Protein AF-A0A6A4VRE2-F1 (afdb_monomer_lite)

Organism: Amphibalanus amphitrite (NCBI:txid1232801)

Sequence (193 aa):
MKVKRLLLLLLLICITCCRPAGGAARDRRSLQRRSWTSDGFDVEEVRLRQARQQLWNRTLQVVTIHRPPFIILKMATDGKTILDAQGFCFEMLNALKEKYGFRTELRLPYDGNWGKRLENGTWNGMVGMVNRSEVNLGVAGFTISQVREEGIDFTIPFYEEPSAILMPPPKPGSKLFAVVRPFSWGVSTTPWQ

Structure (mmCIF, N/CA/C/O backbone):
data_AF-A0A6A4VRE2-F1
#
_entry.id   AF-A0A6A4VRE2-F1
#
loop_
_atom_site.group_PDB
_atom_site.id
_atom_site.type_symbol
_atom_site.label_atom_id
_atom_site.label_alt_id
_atom_site.label_comp_id
_atom_site.label_asym_id
_atom_site.label_entity_id
_atom_site.label_seq_id
_atom_site.pdbx_PDB_ins_code
_atom_site.Cartn_x
_atom_site.Cartn_y
_atom_site.Cartn_z
_atom_site.occupancy
_atom_site.B_iso_or_equiv
_atom_site.auth_seq_id
_atom_site.auth_comp_id
_atom_site.auth_asym_id
_atom_site.auth_atom_id
_atom_site.pdbx_PDB_model_num
ATOM 1 N N . MET A 1 1 ? -18.306 -2.776 -25.941 1.00 27.55 1 MET A N 1
ATOM 2 C CA . MET A 1 1 ? -17.600 -1.477 -25.982 1.00 27.55 1 MET A CA 1
ATOM 3 C C . MET A 1 1 ? -17.857 -0.753 -24.673 1.00 27.55 1 MET A C 1
ATOM 5 O O . MET A 1 1 ?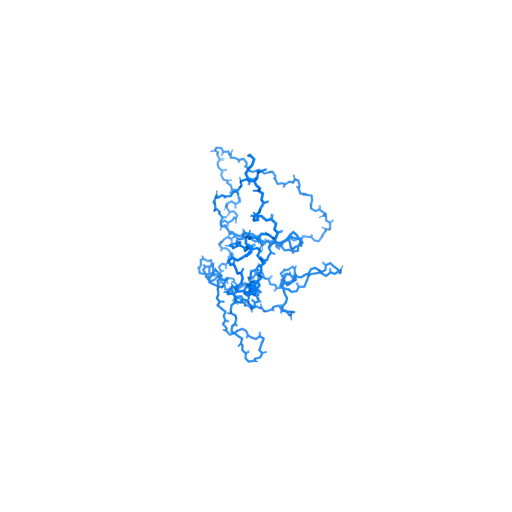 -18.990 -0.399 -24.382 1.00 27.55 1 MET A O 1
ATOM 9 N N . LYS A 1 2 ? -16.834 -0.705 -23.815 1.00 28.94 2 LYS A N 1
ATOM 10 C CA . LYS A 1 2 ? -16.892 -0.173 -22.451 1.00 28.94 2 LYS A CA 1
ATOM 11 C C . LYS A 1 2 ? -16.365 1.257 -22.483 1.00 28.94 2 LYS A C 1
ATOM 13 O O . LYS A 1 2 ? -15.176 1.443 -22.695 1.00 28.94 2 LYS A O 1
ATOM 18 N N . VAL A 1 3 ? -17.227 2.230 -22.220 1.00 25.72 3 VAL A N 1
ATOM 19 C CA . VAL A 1 3 ? -16.800 3.552 -21.761 1.00 25.72 3 VAL A CA 1
ATOM 20 C C . VAL A 1 3 ? -17.567 3.796 -20.470 1.00 25.72 3 VAL A C 1
ATOM 22 O O . VAL A 1 3 ? -18.749 4.121 -20.469 1.00 25.72 3 VAL A O 1
ATOM 25 N N . LYS A 1 4 ? -16.919 3.485 -19.351 1.00 35.97 4 LYS A N 1
ATOM 26 C CA . LYS A 1 4 ? -17.357 3.866 -18.010 1.00 35.97 4 LYS A CA 1
ATOM 27 C C . LYS A 1 4 ? -16.201 4.633 -17.390 1.00 35.97 4 LYS A C 1
ATOM 29 O O . LYS A 1 4 ? -15.073 4.162 -17.503 1.00 35.97 4 LYS A O 1
ATOM 34 N N . ARG A 1 5 ? -16.563 5.659 -16.616 1.00 33.00 5 ARG A N 1
ATOM 35 C CA . ARG A 1 5 ? -15.809 6.319 -15.534 1.00 33.00 5 ARG A CA 1
ATOM 36 C C . ARG A 1 5 ? -15.303 7.716 -15.873 1.00 33.00 5 ARG A C 1
ATOM 38 O O . ARG A 1 5 ? -14.296 7.886 -16.533 1.00 33.00 5 ARG A O 1
ATOM 45 N N . LEU A 1 6 ? -16.007 8.677 -15.296 1.00 27.92 6 LEU A N 1
ATOM 46 C CA . LEU A 1 6 ? -15.537 9.842 -14.545 1.00 27.92 6 LEU A CA 1
ATOM 47 C C . LEU A 1 6 ? -16.820 10.270 -13.790 1.00 27.92 6 LEU A C 1
ATOM 49 O O . LEU A 1 6 ? -17.881 10.284 -14.397 1.00 27.92 6 LEU A O 1
ATOM 53 N N . LEU A 1 7 ? -16.896 10.501 -12.485 1.00 26.81 7 LEU A N 1
ATOM 54 C CA . LEU A 1 7 ? -15.928 11.016 -11.538 1.00 26.81 7 LEU A CA 1
ATOM 55 C C . LEU A 1 7 ? -16.446 10.700 -10.111 1.00 26.81 7 LEU A C 1
ATOM 57 O O . LEU A 1 7 ? -17.651 10.707 -9.885 1.00 26.81 7 LEU A O 1
ATOM 61 N N . LEU A 1 8 ? -15.508 10.469 -9.187 1.00 29.25 8 LEU A N 1
ATOM 62 C CA . LEU A 1 8 ? -15.565 10.748 -7.741 1.00 29.25 8 LEU A CA 1
ATOM 63 C C . LEU A 1 8 ? -16.779 10.281 -6.902 1.00 29.25 8 LEU A C 1
ATOM 65 O O . LEU A 1 8 ? -17.838 10.892 -6.932 1.00 29.25 8 LEU A O 1
ATOM 69 N N . LEU A 1 9 ? -16.531 9.348 -5.969 1.00 28.48 9 LEU A N 1
ATOM 70 C CA . LEU A 1 9 ? -16.881 9.529 -4.546 1.00 28.48 9 LEU A CA 1
ATOM 71 C C . LEU A 1 9 ? -16.161 8.497 -3.653 1.00 28.48 9 LEU A C 1
ATOM 73 O O . LEU A 1 9 ? -16.575 7.358 -3.482 1.00 28.48 9 LEU A O 1
ATOM 77 N N . LEU A 1 10 ? -15.010 8.947 -3.151 1.00 28.03 10 LEU A N 1
ATOM 78 C CA . LEU A 1 10 ? -14.461 8.792 -1.797 1.00 28.03 10 LEU A CA 1
ATOM 79 C C . LEU A 1 10 ? -14.923 7.610 -0.914 1.00 28.03 10 LEU A C 1
ATOM 81 O O . LEU A 1 10 ? -15.960 7.683 -0.265 1.00 28.03 10 LEU A O 1
ATOM 85 N N . LEU A 1 11 ? -13.969 6.689 -0.726 1.00 32.78 11 LEU A N 1
ATOM 86 C CA . LEU A 1 11 ? -13.502 6.098 0.544 1.00 32.78 11 LEU A CA 1
ATOM 87 C C . LEU A 1 11 ? -14.488 5.360 1.472 1.00 32.78 11 LEU A C 1
ATOM 89 O O . LEU A 1 11 ? -15.390 5.958 2.052 1.00 32.78 11 LEU A O 1
ATOM 93 N N . LEU A 1 12 ? -14.044 4.128 1.778 1.00 31.81 12 LEU A N 1
ATOM 94 C CA . LEU A 1 12 ? -14.401 3.188 2.853 1.00 31.81 12 LEU A CA 1
ATOM 95 C C . LEU A 1 12 ? -15.555 2.232 2.537 1.00 31.81 12 LEU A C 1
ATOM 97 O O . LEU A 1 12 ? -16.704 2.639 2.540 1.00 31.81 12 LEU A O 1
ATOM 101 N N . ILE A 1 13 ? -15.213 0.950 2.358 1.00 33.38 13 ILE A N 1
ATOM 102 C CA . ILE A 1 13 ? -15.689 -0.183 3.172 1.00 33.38 13 ILE A CA 1
ATOM 103 C C . ILE A 1 13 ? -14.667 -1.321 3.004 1.00 33.38 13 ILE A C 1
ATOM 105 O O . ILE A 1 13 ? -14.525 -1.884 1.927 1.00 33.38 13 ILE A O 1
ATOM 109 N N . CYS A 1 14 ? -13.974 -1.664 4.086 1.00 26.48 14 CYS A N 1
ATOM 110 C CA . CYS A 1 14 ? -13.878 -3.056 4.523 1.00 26.48 14 CYS A CA 1
ATOM 111 C C . CYS A 1 14 ? -13.735 -3.048 6.050 1.00 26.48 14 CYS A C 1
ATOM 113 O O . CYS A 1 14 ? -12.676 -3.268 6.624 1.00 26.48 14 CYS A O 1
ATOM 115 N N . ILE A 1 15 ? -14.835 -2.694 6.716 1.00 36.94 15 ILE A N 1
ATOM 116 C CA . ILE A 1 15 ? -15.124 -3.201 8.055 1.00 36.94 15 ILE A CA 1
ATOM 117 C C . ILE A 1 15 ? -16.325 -4.125 7.863 1.00 36.94 15 ILE A C 1
ATOM 119 O O . ILE A 1 15 ? -17.464 -3.762 8.129 1.00 36.94 15 ILE A O 1
ATOM 123 N N . THR A 1 16 ? -16.075 -5.318 7.333 1.00 35.62 16 THR A N 1
ATOM 124 C CA . THR A 1 16 ? -16.973 -6.470 7.480 1.00 35.62 16 THR A CA 1
ATOM 125 C C . THR A 1 16 ? -16.336 -7.443 8.457 1.00 35.62 16 THR A C 1
ATOM 127 O O . THR A 1 16 ? -16.015 -8.579 8.125 1.00 35.62 16 THR A O 1
ATOM 130 N N . CYS A 1 17 ? -16.170 -6.991 9.699 1.00 30.92 17 CYS A N 1
ATOM 131 C CA . CYS A 1 17 ? -16.060 -7.894 10.834 1.00 30.92 17 CYS A CA 1
ATOM 132 C C . CYS A 1 17 ? -17.484 -8.194 11.318 1.00 30.92 17 CYS A C 1
ATOM 134 O O . CYS A 1 17 ? -17.996 -7.536 12.215 1.00 30.92 17 CYS A O 1
ATOM 136 N N . CYS A 1 18 ? -18.157 -9.111 10.622 1.00 30.84 18 CYS A N 1
ATOM 137 C CA . CYS A 1 18 ? -19.249 -9.943 11.138 1.00 30.84 18 CYS A CA 1
ATOM 138 C C . CYS A 1 18 ? -19.571 -10.998 10.076 1.00 30.84 18 CYS A C 1
ATOM 140 O O . CYS A 1 18 ? -20.544 -10.902 9.330 1.00 30.84 18 CYS A O 1
ATOM 142 N N . ARG A 1 19 ? -18.698 -12.001 9.976 1.00 31.27 19 ARG A N 1
ATOM 143 C CA . ARG A 1 19 ? -18.987 -13.246 9.268 1.00 31.27 19 ARG A CA 1
ATOM 144 C C . ARG A 1 19 ? -19.427 -14.259 10.335 1.00 31.27 19 ARG A C 1
ATOM 146 O O . ARG A 1 19 ? -18.565 -14.707 11.088 1.00 31.27 19 ARG A O 1
ATOM 153 N N . PRO A 1 20 ? -20.723 -14.599 10.468 1.00 28.16 20 PRO A N 1
ATOM 154 C CA . PRO A 1 20 ? -21.107 -15.775 11.232 1.00 28.16 20 PRO A CA 1
ATOM 155 C C . PRO A 1 20 ? -20.626 -17.018 10.476 1.00 28.16 20 PRO A C 1
ATOM 157 O O . PRO A 1 20 ? -20.707 -17.092 9.248 1.00 28.16 20 PRO A O 1
ATOM 160 N N . ALA A 1 21 ? -20.054 -17.962 11.218 1.00 32.50 21 ALA A N 1
ATOM 161 C CA . ALA A 1 21 ? -19.544 -19.218 10.697 1.00 32.50 21 ALA A CA 1
ATOM 162 C C . ALA A 1 21 ? -20.686 -20.029 10.062 1.00 32.50 21 ALA A C 1
ATOM 164 O O . ALA A 1 21 ? -21.600 -20.477 10.746 1.00 32.50 21 ALA A O 1
ATOM 165 N N . GLY A 1 22 ? -20.637 -20.197 8.743 1.00 32.84 22 GLY A N 1
ATOM 166 C CA . GLY A 1 22 ? -21.596 -20.988 7.979 1.00 32.84 22 GLY A CA 1
ATOM 167 C C . GLY A 1 22 ? -21.276 -20.895 6.493 1.00 32.84 22 GLY A C 1
ATOM 168 O O . GLY A 1 22 ? -21.364 -19.824 5.896 1.00 32.84 22 GLY A O 1
ATOM 169 N N . GLY A 1 23 ? -20.826 -22.003 5.906 1.00 38.81 23 GLY A N 1
ATOM 170 C CA . GLY A 1 23 ? -20.496 -22.090 4.488 1.00 38.81 23 GLY A CA 1
ATOM 171 C C . GLY A 1 23 ? -21.744 -21.928 3.626 1.00 38.81 23 GLY A C 1
ATOM 172 O O . GLY A 1 23 ? -22.570 -22.828 3.555 1.00 38.81 23 GLY A O 1
ATOM 173 N N . ALA A 1 24 ? -21.861 -20.793 2.944 1.00 31.36 24 ALA A N 1
ATOM 174 C CA . ALA A 1 24 ? -22.790 -20.613 1.839 1.00 31.36 24 ALA A CA 1
ATOM 175 C C . ALA A 1 24 ? -22.081 -19.830 0.730 1.00 31.36 24 ALA A C 1
ATOM 177 O O . ALA A 1 24 ? -21.555 -18.734 0.948 1.00 31.36 24 ALA A O 1
ATOM 178 N N . ALA A 1 25 ? -22.025 -20.433 -0.457 1.00 35.38 25 ALA A N 1
ATOM 179 C CA . ALA A 1 25 ? -21.524 -19.813 -1.672 1.00 35.38 25 ALA A CA 1
ATOM 180 C C . ALA A 1 25 ? -22.332 -18.538 -1.968 1.00 35.38 25 ALA A C 1
ATOM 182 O O . ALA A 1 25 ? -23.559 -18.568 -2.051 1.00 35.38 25 ALA A O 1
ATOM 183 N N . ARG A 1 26 ? -21.640 -17.401 -2.089 1.00 36.69 26 ARG A N 1
ATOM 184 C CA . ARG A 1 26 ? -22.257 -16.091 -2.316 1.00 36.69 26 ARG A CA 1
ATOM 185 C C . ARG A 1 26 ? -22.706 -15.983 -3.775 1.00 36.69 26 ARG A C 1
ATOM 187 O O . ARG A 1 26 ? -21.901 -15.662 -4.648 1.00 36.69 26 ARG A O 1
ATOM 194 N N . ASP A 1 27 ? -23.986 -16.254 -4.018 1.00 28.86 27 ASP A N 1
ATOM 195 C CA . ASP A 1 27 ? -24.658 -15.966 -5.285 1.00 28.86 27 ASP A CA 1
ATOM 196 C C . ASP A 1 27 ? -24.597 -14.456 -5.576 1.00 28.86 27 ASP A C 1
ATOM 198 O O . ASP A 1 27 ? -24.944 -13.607 -4.750 1.00 28.86 27 ASP A O 1
ATOM 202 N N . ARG A 1 28 ? -24.094 -14.113 -6.761 1.00 43.16 28 ARG A N 1
ATOM 203 C CA . ARG A 1 28 ? -23.791 -12.745 -7.198 1.00 43.16 28 ARG A CA 1
ATOM 204 C C . ARG A 1 28 ? -24.963 -12.168 -8.007 1.00 43.16 28 ARG A C 1
ATOM 206 O O . ARG A 1 28 ? -24.749 -11.564 -9.056 1.00 43.16 28 ARG A O 1
ATOM 213 N N . ARG A 1 29 ? -26.202 -12.373 -7.536 1.00 32.00 29 ARG A N 1
ATOM 214 C CA . ARG A 1 29 ? -27.440 -11.915 -8.206 1.00 32.00 29 ARG A CA 1
ATOM 215 C C . ARG A 1 29 ? -28.320 -10.940 -7.419 1.00 32.00 29 ARG A C 1
ATOM 217 O O . ARG A 1 29 ? -29.306 -10.469 -7.969 1.00 32.00 29 ARG A O 1
ATOM 224 N N . SER A 1 30 ? -27.944 -10.520 -6.213 1.00 33.16 30 SER A N 1
ATOM 225 C CA . SER A 1 30 ? -28.689 -9.490 -5.468 1.00 33.16 30 SER A CA 1
ATOM 226 C C . SER A 1 30 ? -27.844 -8.242 -5.192 1.00 33.16 30 SER A C 1
ATOM 228 O O . SER A 1 30 ? -27.541 -7.903 -4.052 1.00 33.16 30 SER A O 1
ATOM 230 N N . LEU A 1 31 ? -27.457 -7.539 -6.255 1.00 39.12 31 LEU A N 1
ATOM 231 C CA . LEU A 1 31 ? -27.124 -6.113 -6.188 1.00 39.12 31 LEU A CA 1
ATOM 232 C C . LEU A 1 31 ? -27.999 -5.382 -7.208 1.00 39.12 31 LEU A C 1
ATOM 234 O O . LEU A 1 31 ? -27.532 -4.907 -8.240 1.00 39.12 31 LEU A O 1
ATOM 238 N N . GLN A 1 32 ? -29.300 -5.335 -6.927 1.00 31.02 32 GLN A N 1
ATOM 239 C CA . GLN A 1 32 ? -30.234 -4.420 -7.578 1.00 31.02 32 GLN A CA 1
ATOM 240 C C . GLN A 1 32 ? -30.611 -3.375 -6.518 1.00 31.02 32 GLN A C 1
ATOM 242 O O . GLN A 1 32 ? -31.166 -3.718 -5.484 1.00 31.02 32 GLN A O 1
ATOM 247 N N . ARG A 1 33 ? -30.017 -2.179 -6.613 1.00 43.78 33 ARG A N 1
ATOM 248 C CA . ARG A 1 33 ? -30.567 -0.945 -7.217 1.00 43.78 33 ARG A CA 1
ATOM 249 C C . ARG A 1 33 ? -31.190 -0.070 -6.131 1.00 43.78 33 ARG A C 1
ATOM 251 O O . ARG A 1 33 ? -32.133 -0.487 -5.478 1.00 43.78 33 ARG A O 1
ATOM 258 N N . ARG A 1 34 ? -30.705 1.163 -5.992 1.00 35.47 34 ARG A N 1
ATOM 259 C CA . ARG A 1 34 ? -31.460 2.219 -5.314 1.00 35.47 34 ARG A CA 1
ATOM 260 C C . ARG A 1 34 ? -32.098 3.101 -6.363 1.00 35.47 34 ARG A C 1
ATOM 262 O O . ARG A 1 34 ? -31.408 3.650 -7.220 1.00 35.47 34 ARG A O 1
ATOM 269 N N . SER A 1 35 ? -33.423 3.113 -6.355 1.00 38.50 35 SER A N 1
ATOM 270 C CA . SER A 1 35 ? -34.227 4.081 -7.083 1.00 38.50 35 SER A CA 1
ATOM 271 C C . SER A 1 35 ? -34.220 5.402 -6.329 1.00 38.50 35 SER A C 1
ATOM 273 O O . SE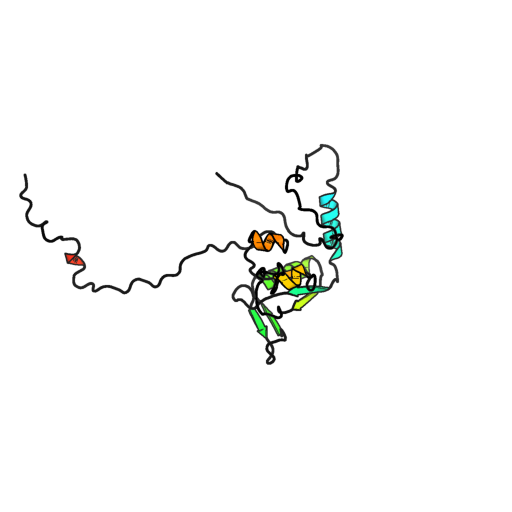R A 1 35 ? -34.205 5.414 -5.101 1.00 38.50 35 SER A O 1
ATOM 275 N N . TRP A 1 36 ? -34.289 6.497 -7.074 1.00 39.69 36 TRP A N 1
ATOM 276 C CA . TRP A 1 36 ? -34.655 7.792 -6.521 1.00 39.69 36 TRP A CA 1
ATOM 277 C C . TRP A 1 36 ? -36.167 7.829 -6.280 1.00 39.69 36 TRP A C 1
ATOM 279 O O . TRP A 1 36 ? -36.937 7.465 -7.168 1.00 39.69 36 TRP A O 1
ATOM 289 N N . THR A 1 37 ? -36.574 8.282 -5.098 1.00 47.53 37 THR A N 1
ATOM 290 C CA . THR A 1 37 ? -37.953 8.675 -4.772 1.00 47.53 37 THR A CA 1
ATOM 291 C C . THR A 1 37 ? -37.961 10.134 -4.329 1.00 47.53 37 THR A C 1
ATOM 293 O O . THR A 1 37 ? -36.959 10.634 -3.820 1.00 47.53 37 THR A O 1
ATOM 296 N N . SER A 1 38 ? -39.078 10.822 -4.569 1.00 54.91 38 SER A N 1
ATOM 297 C CA . SER A 1 38 ? -39.260 12.264 -4.350 1.00 54.91 38 SER A CA 1
ATOM 298 C C . SER A 1 38 ? -39.214 12.698 -2.883 1.00 54.91 38 SER A C 1
ATOM 300 O O . SER A 1 38 ? -38.972 13.869 -2.619 1.00 54.91 38 SER A O 1
ATOM 302 N N . ASP A 1 39 ? -39.368 11.770 -1.939 1.00 51.16 39 ASP A N 1
ATOM 303 C CA . ASP A 1 39 ? -39.426 12.054 -0.509 1.00 51.16 39 ASP A CA 1
ATOM 304 C C . ASP A 1 39 ? -38.423 11.178 0.260 1.00 51.16 39 ASP A C 1
ATOM 306 O O . ASP A 1 39 ? -38.651 9.992 0.469 1.00 51.16 39 ASP A O 1
ATOM 310 N N . GLY A 1 40 ? -37.316 11.774 0.710 1.00 49.44 40 GLY A N 1
ATOM 311 C CA . GLY A 1 40 ? -36.661 11.389 1.968 1.00 49.44 40 GLY A CA 1
ATOM 312 C C . GLY A 1 40 ? -35.719 10.165 2.033 1.00 49.44 40 GLY A C 1
ATOM 313 O O . GLY A 1 40 ? -36.099 9.022 1.814 1.00 49.44 40 GLY A O 1
ATOM 314 N N . PHE A 1 41 ? -34.506 10.471 2.522 1.00 52.19 41 PHE A N 1
ATOM 315 C CA . PHE A 1 41 ? -33.529 9.690 3.313 1.00 52.19 41 PHE A CA 1
ATOM 316 C C . PHE A 1 41 ? -32.922 8.379 2.762 1.00 52.19 41 PHE A C 1
ATOM 318 O O . PHE A 1 41 ? -33.407 7.272 2.990 1.00 52.19 41 PHE A O 1
ATOM 325 N N . ASP A 1 42 ? -31.722 8.505 2.180 1.00 55.38 42 ASP A N 1
ATOM 326 C CA . ASP A 1 42 ? -30.842 7.384 1.834 1.00 55.38 42 ASP A CA 1
ATOM 327 C C . ASP A 1 42 ? -30.086 6.875 3.084 1.00 55.38 42 ASP A C 1
ATOM 329 O O . ASP A 1 42 ? -29.124 7.477 3.570 1.00 55.38 42 ASP A O 1
ATOM 333 N N . VAL A 1 43 ? -30.545 5.749 3.638 1.00 54.75 43 VAL A N 1
ATOM 334 C CA . VAL A 1 43 ? -30.064 5.145 4.902 1.00 54.75 43 VAL A CA 1
ATOM 335 C C . VAL A 1 43 ? -28.560 4.826 4.883 1.00 54.75 43 VAL A C 1
ATOM 337 O O . VAL A 1 43 ? -27.900 4.809 5.923 1.00 54.75 43 VAL A O 1
ATOM 340 N N . GLU A 1 44 ? -27.978 4.603 3.709 1.00 54.81 44 GLU A N 1
ATOM 341 C CA . GLU A 1 44 ? -26.543 4.308 3.590 1.00 54.81 44 GLU A CA 1
ATOM 342 C C . GLU A 1 44 ? -25.685 5.543 3.688 1.00 54.81 44 GLU A C 1
ATOM 344 O O . GLU A 1 44 ? -24.596 5.470 4.239 1.00 54.81 44 GLU A O 1
ATOM 349 N N . GLU A 1 45 ? -26.166 6.681 3.194 1.00 52.59 45 GLU A N 1
ATOM 350 C CA . GLU A 1 45 ? -25.434 7.931 3.334 1.00 52.59 45 GLU A CA 1
ATOM 351 C C . GLU A 1 45 ? -25.325 8.301 4.822 1.00 52.59 45 GLU A C 1
ATOM 353 O O . GLU A 1 45 ? -24.275 8.741 5.290 1.00 52.59 45 GLU A O 1
ATOM 358 N N . VAL A 1 46 ? -26.374 8.008 5.599 1.00 50.06 46 VAL A N 1
ATOM 359 C CA . VAL A 1 46 ? -26.399 8.157 7.062 1.00 50.06 46 VAL A CA 1
ATOM 360 C C . VAL A 1 46 ? -25.441 7.181 7.748 1.00 50.06 46 VAL A C 1
ATOM 362 O O . VAL A 1 46 ? -24.640 7.603 8.583 1.00 50.06 46 VAL A O 1
ATOM 365 N N . ARG A 1 47 ? -25.461 5.892 7.377 1.00 52.09 47 ARG A N 1
ATOM 366 C CA . ARG A 1 47 ? -24.534 4.879 7.920 1.00 52.09 47 ARG A CA 1
ATOM 367 C C . ARG A 1 47 ? -23.077 5.194 7.597 1.00 52.09 47 ARG A C 1
ATOM 369 O O . ARG A 1 47 ? -22.219 5.057 8.466 1.00 52.09 47 ARG A O 1
ATOM 376 N N . LEU A 1 48 ? -22.799 5.667 6.384 1.00 54.06 48 LEU A N 1
ATOM 377 C CA . LEU A 1 48 ? -21.467 6.089 5.956 1.00 54.06 48 LEU A CA 1
ATOM 378 C C . LEU A 1 48 ? -21.001 7.320 6.738 1.00 54.06 48 LEU A C 1
ATOM 380 O O . LEU A 1 48 ? -19.842 7.360 7.145 1.00 54.06 48 LEU A O 1
ATOM 384 N N . ARG A 1 49 ? -21.886 8.290 7.022 1.00 50.62 49 ARG A N 1
ATOM 385 C CA . ARG A 1 49 ? -21.579 9.440 7.897 1.00 50.62 49 ARG A CA 1
ATOM 386 C C . ARG A 1 49 ? -21.285 9.010 9.336 1.00 50.62 49 ARG A C 1
ATOM 388 O O . ARG A 1 49 ? -20.300 9.474 9.904 1.00 50.62 49 ARG A O 1
ATOM 395 N N . GLN A 1 50 ? -22.079 8.099 9.900 1.00 56.00 50 GLN A N 1
ATOM 396 C CA . GLN A 1 50 ? -21.876 7.579 11.258 1.00 56.00 50 GLN A CA 1
ATOM 397 C C . GLN A 1 50 ? -20.588 6.757 11.380 1.00 56.00 50 GLN A C 1
ATOM 399 O O . GLN A 1 50 ? -19.817 6.976 12.308 1.00 56.00 50 GLN A O 1
ATOM 404 N N . ALA A 1 51 ? -20.295 5.874 10.421 1.00 57.00 51 ALA A N 1
ATOM 405 C CA . ALA A 1 51 ? -19.044 5.113 10.394 1.00 57.00 51 ALA A CA 1
ATOM 406 C C . ALA A 1 51 ? -17.814 6.032 10.277 1.00 57.00 51 ALA A C 1
ATOM 408 O O . ALA A 1 51 ? -16.784 5.781 10.903 1.00 57.00 51 ALA A O 1
ATOM 409 N N . ARG A 1 52 ? -17.936 7.148 9.541 1.00 55.34 52 ARG A N 1
ATOM 410 C CA . ARG A 1 52 ? -16.889 8.175 9.416 1.00 55.34 52 ARG A CA 1
ATOM 411 C C . ARG A 1 52 ? -16.519 8.830 10.746 1.00 55.34 52 ARG A C 1
ATOM 413 O O . ARG A 1 52 ? -15.363 9.189 10.938 1.00 55.34 52 ARG A O 1
ATOM 420 N N . GLN A 1 53 ? -17.485 8.971 11.651 1.00 60.53 53 GLN A N 1
ATOM 421 C CA . GLN A 1 53 ? -17.291 9.574 12.972 1.00 60.53 53 GLN A CA 1
ATOM 422 C C . GLN A 1 53 ? -16.691 8.598 14.004 1.00 60.53 53 GLN A C 1
ATOM 424 O O . GLN A 1 53 ? -16.273 9.026 15.074 1.00 60.53 53 GLN A O 1
ATOM 429 N N . GLN A 1 54 ? -16.602 7.297 13.700 1.00 69.50 54 GLN A N 1
ATOM 430 C CA . GLN A 1 54 ? -16.205 6.260 14.669 1.00 69.50 54 GLN A CA 1
ATOM 431 C C . GLN A 1 54 ? -14.704 5.936 14.715 1.00 69.50 54 GLN A C 1
ATOM 433 O O . GLN A 1 54 ? -14.270 5.173 15.584 1.00 69.50 54 GLN A O 1
ATOM 438 N N . LEU A 1 55 ? -13.903 6.481 13.795 1.00 79.62 55 LEU A N 1
ATOM 439 C CA . LEU A 1 55 ? -12.456 6.225 13.736 1.00 79.62 55 LEU A CA 1
ATOM 440 C C . LEU A 1 55 ? -11.638 7.127 14.669 1.00 79.62 55 LEU A C 1
ATOM 442 O O . LEU A 1 55 ? -10.454 6.863 14.888 1.00 79.62 55 LEU A O 1
ATOM 446 N N . TRP A 1 56 ? -12.264 8.155 15.245 1.00 84.19 56 TRP A N 1
ATOM 447 C CA . TRP A 1 56 ? -11.588 9.116 16.106 1.00 84.19 56 TRP A CA 1
ATOM 448 C C . TRP A 1 56 ? -10.898 8.426 17.291 1.00 84.19 56 TRP A C 1
ATOM 450 O O . TRP A 1 56 ? -11.510 7.646 18.020 1.00 84.19 56 TRP A O 1
ATOM 460 N N . ASN A 1 57 ? -9.609 8.720 17.474 1.00 88.00 57 ASN A N 1
ATOM 461 C CA . ASN A 1 57 ? -8.746 8.192 18.532 1.00 88.00 57 ASN A CA 1
ATOM 462 C C . ASN A 1 57 ? -8.621 6.652 18.589 1.00 88.00 57 ASN A C 1
ATOM 464 O O . ASN A 1 57 ? -8.182 6.107 19.602 1.00 88.00 57 ASN A O 1
ATOM 468 N N . ARG A 1 58 ? -8.964 5.928 17.514 1.00 87.88 58 ARG A N 1
ATOM 469 C CA . ARG A 1 58 ? -8.672 4.490 17.402 1.00 87.88 58 ARG A CA 1
ATOM 470 C C . ARG A 1 58 ? -7.275 4.254 16.842 1.00 87.88 58 ARG A C 1
ATOM 472 O O . ARG A 1 58 ? -6.828 4.990 15.967 1.00 87.88 58 ARG A O 1
ATOM 479 N N . THR A 1 59 ? -6.602 3.208 17.310 1.00 92.50 5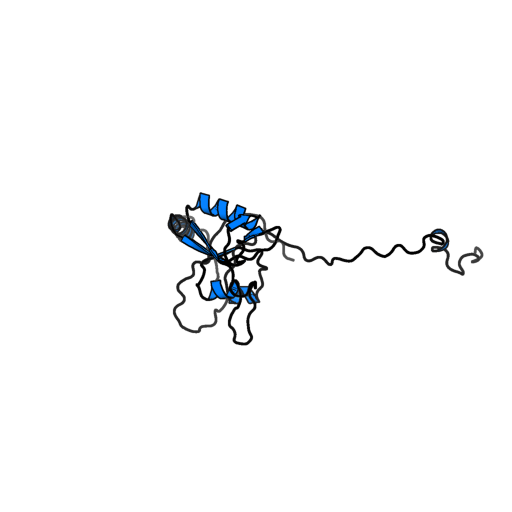9 THR A N 1
ATOM 480 C CA . THR A 1 59 ? -5.344 2.720 16.732 1.00 92.50 59 THR A CA 1
ATOM 481 C C . THR A 1 59 ? -5.647 1.660 15.676 1.00 92.50 59 THR A C 1
ATOM 483 O O . THR A 1 59 ? -6.245 0.627 15.965 1.00 92.50 59 THR A O 1
ATOM 486 N N . LEU A 1 60 ? -5.267 1.927 14.429 1.00 92.06 60 LEU A N 1
ATOM 487 C CA . LEU A 1 60 ? -5.370 0.978 13.327 1.00 92.06 60 LEU A CA 1
ATOM 488 C C . LEU A 1 60 ? -4.023 0.293 13.116 1.00 92.06 60 LEU A C 1
ATOM 490 O O . LEU A 1 60 ? -3.000 0.958 12.938 1.00 92.06 60 LEU A O 1
ATOM 494 N N . GLN A 1 61 ? -4.039 -1.037 13.104 1.00 93.81 61 GLN A N 1
ATOM 495 C CA . GLN A 1 61 ? -2.881 -1.848 12.741 1.00 93.81 61 GLN A CA 1
ATOM 496 C C . GLN A 1 61 ? -2.762 -1.879 11.217 1.00 93.81 61 GLN A C 1
ATOM 498 O O . GLN A 1 61 ? -3.667 -2.355 10.523 1.00 93.81 61 GLN A O 1
ATOM 503 N N . VAL A 1 62 ? -1.651 -1.363 10.700 1.00 93.75 62 VAL A N 1
ATOM 504 C CA . VAL A 1 62 ? -1.391 -1.226 9.269 1.00 93.75 62 VAL A CA 1
ATOM 505 C C . VAL A 1 62 ? -0.206 -2.098 8.880 1.00 93.75 62 VAL A C 1
ATOM 507 O O . VAL A 1 62 ? 0.874 -1.971 9.449 1.00 93.75 62 VAL A O 1
ATOM 510 N N . VAL A 1 63 ? -0.385 -2.961 7.880 1.00 93.56 63 VAL A N 1
ATOM 511 C CA . VAL A 1 63 ? 0.712 -3.747 7.301 1.00 93.56 63 VAL A CA 1
ATOM 512 C C . VAL A 1 63 ? 1.245 -3.090 6.033 1.00 93.56 63 VAL A C 1
ATOM 514 O O . VAL A 1 63 ? 0.473 -2.572 5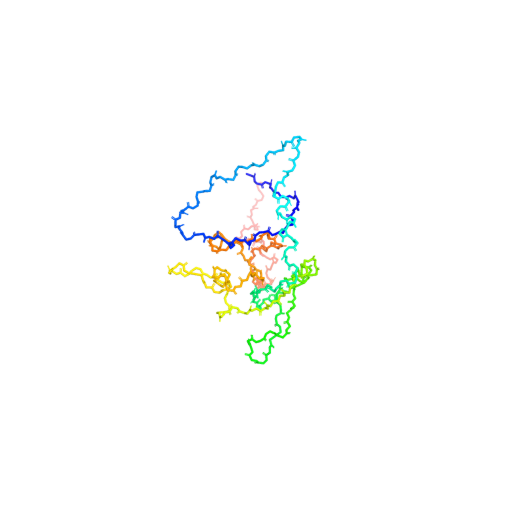.220 1.00 93.56 63 VAL A O 1
ATOM 517 N N . THR A 1 64 ? 2.565 -3.113 5.857 1.00 93.31 64 THR A N 1
ATOM 518 C CA . THR A 1 64 ? 3.234 -2.513 4.699 1.00 93.31 64 THR A CA 1
ATOM 519 C C . THR A 1 64 ? 4.508 -3.269 4.302 1.00 93.31 64 THR A C 1
ATOM 521 O O . THR A 1 64 ? 5.043 -4.056 5.082 1.00 93.31 64 THR A O 1
ATOM 524 N N . ILE A 1 65 ? 5.013 -3.020 3.089 1.00 91.69 65 ILE A N 1
ATOM 525 C CA . ILE A 1 65 ? 6.281 -3.559 2.571 1.00 91.69 65 ILE A CA 1
ATOM 526 C C . ILE A 1 65 ? 7.113 -2.422 1.977 1.00 91.69 65 ILE A C 1
ATOM 528 O O . ILE A 1 65 ? 6.582 -1.543 1.302 1.00 91.69 65 ILE A O 1
ATOM 532 N N . HIS A 1 66 ? 8.432 -2.480 2.174 1.00 91.62 66 HIS A N 1
ATOM 533 C CA . HIS A 1 66 ? 9.384 -1.565 1.548 1.00 91.62 66 HIS A CA 1
ATOM 534 C C . HIS A 1 66 ? 9.380 -1.727 0.017 1.00 91.62 66 HIS A C 1
ATOM 536 O O . HIS A 1 66 ? 9.808 -2.757 -0.511 1.00 91.62 66 HIS A O 1
ATOM 542 N N . ARG A 1 67 ? 8.912 -0.706 -0.709 1.00 89.19 67 ARG A N 1
ATOM 543 C CA . ARG A 1 67 ? 8.942 -0.668 -2.175 1.00 89.19 67 ARG A CA 1
ATOM 544 C C . ARG A 1 67 ? 8.977 0.776 -2.699 1.00 89.19 67 ARG A C 1
ATOM 546 O O . ARG A 1 67 ? 7.920 1.387 -2.890 1.00 89.19 67 ARG A O 1
ATOM 553 N N . PRO A 1 68 ? 10.170 1.320 -2.985 1.00 90.81 68 PRO A N 1
ATOM 554 C CA . PRO A 1 68 ? 10.297 2.620 -3.630 1.00 90.81 68 PRO A CA 1
ATOM 555 C C . PRO A 1 68 ? 9.656 2.601 -5.032 1.00 90.81 68 PRO A C 1
ATOM 557 O O . PRO A 1 68 ? 9.744 1.576 -5.715 1.00 90.81 68 PRO A O 1
ATOM 560 N N . PRO A 1 69 ? 9.012 3.696 -5.480 1.00 89.12 69 PRO A N 1
ATOM 561 C CA . PRO A 1 69 ? 8.869 4.996 -4.806 1.00 89.12 69 PRO A CA 1
ATOM 562 C C . PRO A 1 69 ? 7.632 5.109 -3.890 1.00 89.12 69 PRO A C 1
ATOM 564 O O . PRO A 1 69 ? 7.446 6.123 -3.222 1.00 89.12 69 PRO A O 1
ATOM 567 N N . PHE A 1 70 ? 6.761 4.096 -3.860 1.00 90.31 70 PHE A N 1
ATOM 568 C CA . PHE A 1 70 ? 5.476 4.175 -3.159 1.00 90.31 70 PHE A CA 1
ATOM 569 C C . PHE A 1 70 ? 5.615 4.138 -1.638 1.00 90.31 70 PHE A C 1
ATOM 571 O O . PHE A 1 70 ? 4.889 4.852 -0.946 1.00 90.31 70 PHE A O 1
ATOM 578 N N . ILE A 1 71 ? 6.526 3.302 -1.135 1.00 92.94 71 ILE A N 1
ATOM 579 C CA . ILE A 1 71 ? 6.813 3.121 0.287 1.00 92.94 71 ILE A CA 1
ATOM 580 C C . ILE A 1 71 ? 8.320 2.991 0.482 1.00 92.94 71 ILE A C 1
ATOM 582 O O . ILE A 1 71 ? 8.958 2.074 -0.034 1.00 92.94 71 ILE A O 1
ATOM 586 N N . ILE A 1 72 ? 8.876 3.882 1.286 1.00 93.75 72 ILE A N 1
ATOM 587 C CA . ILE A 1 72 ? 10.282 3.960 1.646 1.00 93.75 72 ILE A CA 1
ATOM 588 C C . ILE A 1 72 ? 10.349 3.847 3.167 1.00 93.75 72 ILE A C 1
ATOM 590 O O . ILE A 1 72 ? 10.084 4.799 3.895 1.00 93.75 72 ILE A O 1
ATOM 594 N N . LEU A 1 73 ? 10.667 2.648 3.643 1.00 92.94 73 LEU A N 1
ATOM 595 C CA . LEU A 1 73 ? 10.850 2.369 5.069 1.00 92.94 73 LEU A CA 1
ATOM 596 C C . LEU A 1 73 ? 12.316 2.566 5.451 1.00 92.94 73 LEU A C 1
ATOM 598 O O . LEU A 1 73 ? 13.189 1.976 4.810 1.00 92.94 73 LEU A O 1
ATOM 602 N N . LYS A 1 74 ? 12.571 3.347 6.502 1.00 91.94 74 LYS A N 1
ATOM 603 C CA . LYS A 1 74 ? 13.866 3.420 7.184 1.00 91.94 74 LYS A CA 1
ATOM 604 C C . LYS A 1 74 ? 13.834 2.430 8.341 1.00 91.94 74 LYS A C 1
ATOM 606 O O . LYS A 1 74 ? 13.042 2.584 9.269 1.00 91.94 74 LYS A O 1
ATOM 611 N N . MET A 1 75 ? 14.665 1.399 8.260 1.00 90.44 75 MET A N 1
ATOM 612 C CA . MET A 1 75 ? 14.739 0.352 9.279 1.00 90.44 75 MET A CA 1
ATOM 613 C C . MET A 1 75 ? 15.836 0.651 10.297 1.00 90.44 75 MET A C 1
ATOM 615 O O . MET A 1 75 ? 16.840 1.280 9.965 1.00 90.44 75 MET A O 1
ATOM 619 N N . ALA A 1 76 ? 15.649 0.167 11.522 1.00 89.81 76 ALA A N 1
ATOM 620 C CA . ALA A 1 76 ? 16.707 0.100 12.523 1.00 89.81 76 ALA A CA 1
ATOM 621 C C . ALA A 1 76 ? 17.755 -0.962 12.147 1.00 89.81 76 ALA A C 1
ATOM 623 O O . ALA A 1 76 ? 17.505 -1.813 11.291 1.00 89.81 76 ALA A O 1
ATOM 624 N N . THR A 1 77 ? 18.900 -0.955 12.834 1.00 88.25 77 THR A N 1
ATOM 625 C CA . THR A 1 77 ? 20.007 -1.912 12.637 1.00 88.25 77 THR A CA 1
ATOM 626 C C . THR A 1 77 ? 19.557 -3.377 12.720 1.00 88.25 77 THR A C 1
ATOM 628 O O . THR A 1 77 ? 20.111 -4.232 12.037 1.00 88.25 77 THR A O 1
ATOM 631 N N . ASP A 1 78 ? 18.496 -3.656 13.481 1.00 83.00 78 ASP A N 1
ATOM 632 C CA . ASP A 1 78 ? 17.926 -4.997 13.660 1.00 83.00 78 ASP A CA 1
ATOM 633 C C . ASP A 1 78 ? 17.114 -5.499 12.448 1.00 83.00 78 ASP A C 1
ATOM 635 O O . ASP A 1 78 ? 16.666 -6.646 12.428 1.00 83.00 78 ASP A O 1
ATOM 639 N N . GLY A 1 79 ? 16.833 -4.637 11.462 1.00 78.06 79 GLY A N 1
ATOM 640 C CA . GLY A 1 79 ? 16.072 -4.963 10.247 1.00 78.06 79 GLY A CA 1
ATOM 641 C C . GLY A 1 79 ? 14.578 -5.261 10.454 1.00 78.06 79 GLY A C 1
ATOM 642 O O . GLY A 1 79 ? 13.856 -5.462 9.480 1.00 78.06 79 GLY A O 1
ATOM 643 N N . LYS A 1 80 ? 14.101 -5.283 11.706 1.00 79.56 80 LYS A N 1
ATOM 644 C CA . LYS A 1 80 ? 12.708 -5.600 12.077 1.00 79.56 80 LYS A CA 1
ATOM 645 C C . LYS A 1 80 ? 11.900 -4.389 12.533 1.00 79.56 80 LYS A C 1
ATOM 647 O O . LYS A 1 80 ? 10.684 -4.366 12.360 1.00 79.56 80 LYS A O 1
ATOM 652 N N . THR A 1 81 ? 12.564 -3.393 13.110 1.00 85.62 81 THR A N 1
ATOM 653 C CA . THR A 1 81 ? 11.911 -2.194 13.642 1.00 85.62 81 THR A CA 1
ATOM 654 C C . THR A 1 81 ? 11.900 -1.096 12.587 1.00 85.62 81 THR A C 1
ATOM 656 O O . THR A 1 81 ? 12.945 -0.744 12.039 1.00 85.62 81 THR A O 1
ATOM 659 N N . ILE A 1 82 ? 10.717 -0.544 12.321 1.00 88.06 82 ILE A N 1
ATOM 660 C CA . ILE A 1 82 ? 10.536 0.602 11.426 1.00 88.06 82 ILE A CA 1
ATOM 661 C C . ILE A 1 82 ? 10.829 1.874 12.232 1.00 88.06 82 ILE A C 1
ATOM 663 O O . ILE A 1 82 ? 10.142 2.141 13.214 1.00 88.06 82 ILE A O 1
ATOM 667 N N . LEU A 1 83 ? 11.841 2.643 11.826 1.00 88.38 83 LEU A N 1
ATOM 668 C CA . LEU A 1 83 ? 12.164 3.945 12.424 1.00 88.38 83 LEU A CA 1
ATOM 669 C C . LEU A 1 83 ? 11.311 5.061 11.823 1.00 88.38 83 LEU A C 1
ATOM 671 O O . LEU A 1 83 ? 10.831 5.936 12.535 1.00 88.38 83 LEU A O 1
ATOM 675 N N . ASP A 1 84 ? 11.152 5.034 10.503 1.00 90.00 84 ASP A N 1
ATOM 676 C CA . ASP A 1 84 ? 10.436 6.055 9.747 1.00 90.00 84 ASP A CA 1
ATOM 677 C C . ASP A 1 84 ? 9.878 5.447 8.455 1.00 90.00 84 ASP A C 1
ATOM 679 O O . ASP A 1 84 ? 10.428 4.481 7.915 1.00 90.00 84 ASP A O 1
ATOM 683 N N . ALA A 1 85 ? 8.780 6.004 7.960 1.00 91.75 85 ALA A N 1
ATOM 684 C CA . ALA A 1 85 ? 8.096 5.533 6.767 1.00 91.75 85 ALA A CA 1
ATOM 685 C C . ALA A 1 85 ? 7.662 6.720 5.907 1.00 91.75 85 ALA A C 1
ATOM 687 O O . ALA A 1 85 ? 6.893 7.575 6.336 1.00 91.75 85 ALA A O 1
ATOM 688 N N . GLN A 1 86 ? 8.158 6.749 4.674 1.00 93.31 86 GLN A N 1
ATOM 689 C CA . GLN A 1 86 ? 7.931 7.818 3.707 1.00 93.31 86 GLN A CA 1
ATOM 690 C C . GLN A 1 86 ? 7.394 7.241 2.393 1.00 93.31 86 GLN A C 1
ATOM 692 O O . GLN A 1 86 ? 7.434 6.031 2.167 1.00 93.31 86 GLN A O 1
ATOM 697 N N . GLY A 1 87 ? 6.907 8.099 1.500 1.00 92.19 87 GLY A N 1
ATOM 698 C CA . GLY A 1 87 ? 6.484 7.719 0.150 1.00 92.19 87 GLY A CA 1
ATOM 699 C C . GLY A 1 87 ? 5.006 7.980 -0.116 1.00 92.19 87 GLY A C 1
ATOM 700 O O . GLY A 1 87 ? 4.230 8.297 0.782 1.00 92.19 87 GLY A O 1
ATOM 701 N N . PHE A 1 88 ? 4.612 7.829 -1.378 1.00 91.50 88 PHE A N 1
ATOM 702 C CA . PHE A 1 88 ? 3.285 8.215 -1.859 1.00 91.50 88 PHE A CA 1
ATOM 703 C C . PHE A 1 88 ? 2.122 7.610 -1.050 1.00 91.50 88 PHE A C 1
ATOM 705 O O . PHE A 1 88 ? 1.170 8.308 -0.703 1.00 91.50 88 PHE A O 1
ATOM 712 N N . CYS A 1 89 ? 2.195 6.318 -0.706 1.00 91.50 89 CYS A N 1
ATOM 713 C CA . CYS A 1 89 ? 1.122 5.664 0.052 1.00 91.50 89 CYS A CA 1
ATOM 714 C C . CYS A 1 89 ? 1.048 6.163 1.504 1.00 91.50 89 CYS A C 1
ATOM 716 O O . CYS A 1 89 ? -0.036 6.203 2.085 1.00 91.50 89 CYS A O 1
ATOM 718 N N . PHE A 1 90 ? 2.190 6.550 2.080 1.00 92.31 90 PHE A N 1
ATOM 719 C CA . PHE A 1 90 ? 2.280 7.067 3.442 1.00 92.31 90 PHE A CA 1
ATOM 720 C C . PHE A 1 90 ? 1.770 8.500 3.552 1.00 92.31 90 PHE A C 1
ATOM 722 O O . PHE A 1 90 ? 1.033 8.798 4.486 1.00 92.31 90 PHE A O 1
ATOM 729 N N . GLU A 1 91 ? 2.053 9.349 2.565 1.00 92.69 91 GLU A N 1
ATOM 730 C CA . GLU A 1 91 ? 1.474 10.697 2.501 1.00 92.69 91 GLU A CA 1
ATOM 731 C C . GLU A 1 91 ? -0.056 10.645 2.406 1.00 92.69 91 GLU A C 1
ATOM 733 O O . GLU A 1 91 ? -0.764 11.344 3.132 1.00 92.69 91 GLU A O 1
ATOM 738 N N . MET A 1 92 ? -0.590 9.735 1.584 1.00 91.94 92 MET A N 1
ATOM 739 C CA . MET A 1 92 ? -2.034 9.508 1.514 1.00 91.94 92 MET A CA 1
ATOM 740 C C . MET A 1 92 ? -2.601 9.018 2.855 1.00 91.94 92 MET A C 1
ATOM 742 O O . MET A 1 92 ? -3.654 9.488 3.288 1.00 91.94 92 MET A O 1
ATOM 746 N N . LEU A 1 93 ? -1.914 8.097 3.538 1.00 92.50 93 LEU A N 1
ATOM 747 C CA . LEU A 1 93 ? -2.326 7.612 4.856 1.00 92.50 93 LEU A CA 1
ATOM 748 C C . LEU A 1 93 ? -2.310 8.732 5.908 1.00 92.50 93 LEU A C 1
ATOM 750 O O . LEU A 1 93 ? -3.246 8.824 6.700 1.00 92.50 93 LEU A O 1
ATOM 754 N N . ASN A 1 94 ? -1.299 9.601 5.888 1.00 93.44 94 ASN A N 1
ATOM 755 C CA . ASN A 1 94 ? -1.185 10.752 6.782 1.00 93.44 94 ASN A CA 1
ATOM 756 C C . ASN A 1 94 ? -2.319 11.761 6.556 1.00 93.44 94 ASN A C 1
ATOM 758 O O . ASN A 1 94 ? -2.946 12.192 7.523 1.00 93.44 94 ASN A O 1
ATOM 762 N N . ALA A 1 95 ? -2.671 12.051 5.301 1.00 93.00 95 ALA A N 1
ATOM 763 C CA . ALA A 1 95 ? -3.815 12.906 4.983 1.00 93.00 95 ALA A CA 1
ATOM 764 C C . ALA A 1 95 ? -5.147 12.318 5.496 1.00 93.00 95 ALA A C 1
ATOM 766 O O . ALA A 1 95 ? -6.020 13.038 5.986 1.00 93.00 95 ALA A O 1
ATOM 767 N N . LEU A 1 96 ? -5.315 10.990 5.429 1.00 90.06 96 LEU A N 1
ATOM 768 C CA . LEU A 1 96 ? -6.484 10.314 6.007 1.00 90.06 96 LEU A CA 1
ATOM 769 C C . LEU A 1 96 ? -6.475 10.375 7.536 1.00 90.06 96 LEU A C 1
ATOM 771 O O . LEU A 1 96 ? -7.523 10.585 8.148 1.00 90.06 96 LEU A O 1
ATOM 775 N N . LYS A 1 97 ? -5.301 10.201 8.140 1.00 91.38 97 LYS A N 1
ATOM 776 C CA . LYS A 1 97 ? -5.090 10.263 9.584 1.00 91.38 97 LYS A CA 1
ATOM 777 C C . LYS A 1 97 ? -5.476 11.631 10.144 1.00 91.38 97 LYS A C 1
ATOM 779 O O . LYS A 1 97 ? -6.198 11.685 11.133 1.00 91.38 97 LYS A O 1
ATOM 784 N N . GLU A 1 98 ? -5.064 12.714 9.488 1.00 91.75 98 GLU A N 1
ATOM 785 C CA . GLU A 1 98 ? -5.426 14.087 9.859 1.00 91.75 98 GLU A CA 1
ATOM 786 C C . GLU A 1 98 ? -6.932 14.336 9.714 1.00 91.75 98 GLU A C 1
ATOM 788 O O . GLU A 1 98 ? -7.574 14.864 10.618 1.00 91.75 98 GLU A O 1
ATOM 793 N N . LYS A 1 99 ? -7.528 13.869 8.610 1.00 88.94 99 LYS A N 1
ATOM 794 C CA . LYS A 1 99 ? -8.953 14.073 8.327 1.00 88.94 99 LYS A CA 1
ATOM 795 C C . LYS A 1 99 ? -9.892 13.321 9.275 1.00 88.94 99 LYS A C 1
ATOM 797 O O . LYS A 1 99 ? -10.984 13.809 9.558 1.00 88.94 99 LYS A O 1
ATOM 802 N N . TYR A 1 100 ? -9.515 12.117 9.704 1.00 87.44 100 TYR A N 1
ATOM 803 C CA . TYR A 1 100 ? -10.380 11.234 10.501 1.00 87.44 100 TYR A CA 1
ATOM 804 C C . TYR A 1 100 ? -9.908 11.043 11.953 1.00 87.44 100 TYR A C 1
ATOM 806 O O . TYR A 1 100 ? -10.614 10.417 12.742 1.00 87.44 100 TYR A O 1
ATOM 814 N N . GLY A 1 101 ? -8.739 11.573 12.322 1.00 88.06 101 GLY A N 1
ATOM 815 C CA . GLY A 1 101 ? -8.230 11.599 13.695 1.00 88.06 101 GLY A CA 1
ATOM 816 C C . GLY A 1 101 ? -7.902 10.232 14.301 1.00 88.06 101 GLY A C 1
ATOM 817 O O . GLY A 1 101 ? -8.011 10.064 15.516 1.00 88.06 101 GLY A O 1
ATOM 818 N N . PHE A 1 102 ? -7.527 9.240 13.489 1.00 90.75 102 PHE A N 1
ATOM 819 C CA . PHE A 1 102 ? -7.073 7.933 13.985 1.00 90.75 102 PHE A CA 1
ATOM 820 C C . PHE A 1 102 ? -5.554 7.903 14.209 1.00 90.75 102 PHE A C 1
ATOM 822 O O . PHE A 1 102 ? -4.810 8.796 13.808 1.00 90.75 102 PHE A O 1
ATOM 829 N N . ARG A 1 103 ? -5.070 6.860 14.876 1.00 93.25 103 ARG A N 1
ATOM 830 C CA . ARG A 1 103 ? -3.646 6.557 15.064 1.00 93.25 103 ARG A CA 1
ATOM 831 C C . ARG A 1 103 ? -3.294 5.307 14.264 1.00 93.25 103 ARG A C 1
ATOM 833 O O . ARG A 1 103 ? -4.152 4.463 14.033 1.00 93.25 103 ARG A O 1
ATOM 840 N N . THR A 1 104 ? -2.045 5.182 13.839 1.00 91.81 104 THR A N 1
ATOM 841 C CA . THR A 1 104 ? -1.579 4.070 12.999 1.00 91.81 104 THR A CA 1
ATOM 842 C C . THR A 1 104 ? -0.365 3.414 13.622 1.00 91.81 104 THR A C 1
ATOM 844 O O . THR A 1 104 ? 0.585 4.113 13.972 1.00 91.81 104 THR A O 1
ATOM 847 N N . GLU A 1 105 ? -0.373 2.090 13.691 1.00 93.12 105 GLU A N 1
ATOM 848 C CA . GLU A 1 105 ? 0.786 1.285 14.072 1.00 93.12 105 GLU A CA 1
ATOM 849 C C . GLU A 1 105 ? 1.212 0.440 12.879 1.00 93.12 105 GLU A C 1
ATOM 851 O O . GLU A 1 105 ? 0.395 -0.268 12.289 1.00 93.12 105 GLU A O 1
ATOM 856 N N . LEU A 1 106 ? 2.484 0.549 12.497 1.00 92.56 106 LEU A N 1
ATOM 857 C CA . LEU A 1 106 ? 3.017 -0.134 11.325 1.00 92.56 106 LEU A CA 1
ATOM 858 C C . LEU A 1 106 ? 3.574 -1.498 11.701 1.00 92.56 106 LEU A C 1
ATOM 860 O O . LEU A 1 106 ? 4.348 -1.627 12.647 1.00 92.56 106 LEU A O 1
ATOM 864 N N . ARG A 1 107 ? 3.221 -2.508 10.908 1.00 92.25 107 ARG A N 1
ATOM 865 C CA . ARG A 1 107 ? 3.770 -3.857 11.000 1.00 92.25 107 ARG A CA 1
ATOM 866 C C . ARG A 1 107 ? 4.320 -4.316 9.662 1.00 92.25 107 ARG A C 1
ATOM 868 O O . ARG A 1 107 ? 3.792 -3.988 8.598 1.00 92.25 107 ARG A O 1
ATOM 875 N N . LEU A 1 108 ? 5.375 -5.114 9.739 1.00 91.50 108 LEU A N 1
ATOM 876 C CA . LEU A 1 108 ? 5.915 -5.827 8.592 1.00 91.50 108 LEU A CA 1
ATOM 877 C C . LEU A 1 108 ? 5.276 -7.213 8.508 1.00 91.50 108 LEU A C 1
ATOM 879 O O . LEU A 1 108 ? 5.028 -7.832 9.547 1.00 91.50 108 LEU A O 1
ATOM 883 N N . PRO A 1 109 ? 5.019 -7.722 7.295 1.00 91.44 109 PRO A N 1
ATOM 884 C CA . PRO A 1 109 ? 4.625 -9.107 7.133 1.00 91.44 109 PRO A CA 1
ATOM 885 C C . PRO A 1 109 ? 5.763 -10.029 7.558 1.00 91.44 109 PRO A C 1
ATOM 887 O O . PRO A 1 109 ? 6.913 -9.795 7.188 1.00 91.44 109 PRO A O 1
ATOM 890 N N . TYR A 1 110 ? 5.420 -11.103 8.271 1.00 86.75 110 TYR A N 1
ATOM 891 C CA . TYR A 1 110 ? 6.375 -12.117 8.741 1.00 86.75 110 TYR A CA 1
ATOM 892 C C . TYR A 1 110 ? 7.273 -12.650 7.616 1.00 86.75 110 TYR A C 1
ATOM 894 O O . TYR A 1 110 ? 8.470 -12.841 7.803 1.00 86.75 110 TYR A O 1
ATOM 902 N N . ASP A 1 111 ? 6.691 -12.791 6.426 1.00 87.56 111 ASP A N 1
ATOM 903 C CA . ASP A 1 111 ? 7.320 -13.437 5.278 1.00 87.56 111 ASP A CA 1
ATOM 904 C C . ASP A 1 111 ? 7.885 -12.439 4.256 1.00 87.56 111 ASP A C 1
ATOM 906 O O . ASP A 1 111 ? 8.378 -12.849 3.208 1.00 87.56 111 ASP A O 1
ATOM 910 N N . GLY A 1 112 ? 7.730 -11.125 4.474 1.00 88.44 112 GLY A N 1
ATOM 911 C CA . GLY A 1 112 ? 8.155 -10.103 3.502 1.00 88.44 112 GLY A CA 1
ATOM 912 C C . GLY A 1 112 ? 7.399 -10.131 2.163 1.00 88.44 112 GLY A C 1
ATOM 913 O O . GLY A 1 112 ? 7.778 -9.441 1.220 1.00 88.44 112 GLY A O 1
ATOM 914 N N . ASN A 1 113 ? 6.331 -10.927 2.061 1.00 90.69 113 ASN A N 1
ATOM 915 C CA . ASN A 1 113 ? 5.603 -11.186 0.823 1.00 90.69 113 ASN A CA 1
ATOM 916 C C . ASN A 1 113 ? 4.267 -10.434 0.760 1.00 90.69 113 ASN A C 1
ATOM 918 O O . ASN A 1 113 ? 3.586 -10.231 1.766 1.00 90.69 113 ASN A O 1
ATOM 922 N N . TRP A 1 114 ? 3.833 -10.096 -0.458 1.00 90.12 114 TRP A N 1
ATOM 923 C CA . TRP A 1 114 ? 2.537 -9.451 -0.709 1.00 90.12 114 TRP A CA 1
ATOM 924 C C . TRP A 1 114 ? 1.362 -10.315 -0.273 1.00 90.12 114 TRP A C 1
ATOM 926 O O . TRP A 1 114 ? 0.448 -9.856 0.402 1.00 90.12 114 TRP A O 1
ATOM 936 N N . GLY A 1 115 ? 1.407 -11.578 -0.678 1.00 89.69 115 GLY A N 1
ATOM 937 C CA . GLY A 1 115 ? 0.379 -12.561 -0.407 1.00 89.69 115 GLY A CA 1
ATOM 938 C C . GLY A 1 115 ? -0.046 -13.308 -1.658 1.00 89.69 115 GLY A C 1
ATOM 939 O O . GLY A 1 115 ? -0.384 -12.724 -2.698 1.00 89.69 115 GLY A O 1
ATOM 940 N N . LYS A 1 116 ? 0.022 -14.629 -1.530 1.00 91.75 116 LYS A N 1
ATOM 941 C CA . LYS A 1 116 ? -0.359 -15.632 -2.518 1.00 91.75 116 LYS A CA 1
ATOM 942 C C . LYS A 1 116 ? -1.262 -16.637 -1.810 1.00 91.75 116 LYS A C 1
ATOM 944 O O . LYS A 1 116 ? -1.062 -16.911 -0.623 1.00 91.75 116 LYS A O 1
ATOM 949 N N . ARG A 1 117 ? -2.236 -17.166 -2.544 1.00 91.81 117 ARG A N 1
ATOM 950 C CA . ARG A 1 117 ? -3.043 -18.296 -2.096 1.00 91.81 117 ARG A CA 1
ATOM 951 C C . ARG A 1 117 ? -2.195 -19.563 -2.176 1.00 91.81 117 ARG A C 1
ATOM 953 O O . ARG A 1 117 ? -1.649 -19.872 -3.236 1.00 91.81 117 ARG A O 1
ATOM 960 N N . LEU A 1 118 ? -2.037 -20.232 -1.046 1.00 92.25 118 LEU A N 1
ATOM 961 C CA . LEU A 1 118 ? -1.394 -21.536 -0.943 1.00 92.25 118 LEU A CA 1
ATOM 962 C C . LEU A 1 118 ? -2.358 -22.639 -1.413 1.00 92.25 118 LEU A C 1
ATOM 964 O O . LEU A 1 118 ? -3.568 -22.427 -1.503 1.00 92.25 118 LEU A O 1
ATOM 968 N N . GLU A 1 119 ? -1.825 -23.827 -1.697 1.00 93.00 119 GLU A N 1
ATOM 969 C CA . GLU A 1 119 ? -2.614 -24.989 -2.147 1.00 93.00 119 GLU A CA 1
ATOM 970 C C . GLU A 1 119 ? -3.618 -25.466 -1.092 1.00 93.00 119 GLU A C 1
ATOM 972 O O . GLU A 1 119 ? -4.723 -25.885 -1.422 1.00 93.00 119 GLU A O 1
ATOM 977 N N . ASN A 1 120 ? -3.284 -25.297 0.189 1.00 91.44 120 ASN A N 1
ATOM 978 C CA . ASN A 1 120 ? -4.180 -25.544 1.322 1.00 91.44 120 ASN A CA 1
ATOM 979 C C . ASN A 1 120 ? -5.342 -24.527 1.429 1.00 91.44 120 ASN A C 1
ATOM 981 O O . ASN A 1 120 ? -6.131 -24.590 2.369 1.00 91.44 120 ASN A O 1
ATOM 985 N N . GLY A 1 121 ? -5.433 -23.559 0.511 1.00 88.19 121 GLY A N 1
ATOM 986 C CA . GLY A 1 121 ? -6.462 -22.525 0.490 1.00 88.19 121 GLY A CA 1
ATOM 987 C C . GLY A 1 121 ? -6.206 -21.340 1.423 1.00 88.19 121 GLY A C 1
ATOM 988 O O . GLY A 1 121 ? -7.003 -20.401 1.413 1.00 88.19 121 GLY A O 1
ATOM 989 N N . THR A 1 122 ? -5.115 -21.334 2.195 1.00 91.75 122 THR A N 1
ATOM 990 C CA . THR A 1 122 ? -4.777 -20.213 3.080 1.00 91.75 122 THR A CA 1
ATOM 991 C C . THR A 1 122 ? -4.009 -19.119 2.341 1.00 91.75 122 THR A C 1
ATOM 993 O O . THR A 1 122 ? -3.458 -19.309 1.253 1.00 91.75 122 THR A O 1
ATOM 996 N N . TRP A 1 123 ? -4.007 -17.925 2.929 1.00 92.38 123 TRP A N 1
ATOM 997 C CA . TRP A 1 123 ? -3.325 -16.754 2.392 1.00 92.38 123 TRP A CA 1
ATOM 998 C C . TRP A 1 123 ? -2.059 -16.465 3.180 1.00 92.38 123 TRP A C 1
ATOM 1000 O O . TRP A 1 123 ? -2.082 -16.431 4.413 1.00 92.38 123 TRP A O 1
ATOM 1010 N N . ASN A 1 124 ? -0.973 -16.205 2.457 1.00 92.94 124 ASN A N 1
ATOM 1011 C CA . ASN A 1 124 ? 0.281 -15.768 3.055 1.00 92.94 124 ASN A CA 1
ATOM 1012 C C . ASN A 1 124 ? 0.496 -14.248 2.950 1.00 92.94 124 ASN A C 1
ATOM 1014 O O . ASN A 1 124 ? -0.287 -13.551 2.300 1.00 92.94 124 ASN A O 1
ATOM 1018 N N . GLY A 1 125 ? 1.582 -13.742 3.536 1.00 92.75 125 GLY A N 1
ATOM 1019 C CA . GLY A 1 125 ? 2.035 -12.362 3.405 1.00 92.75 125 GL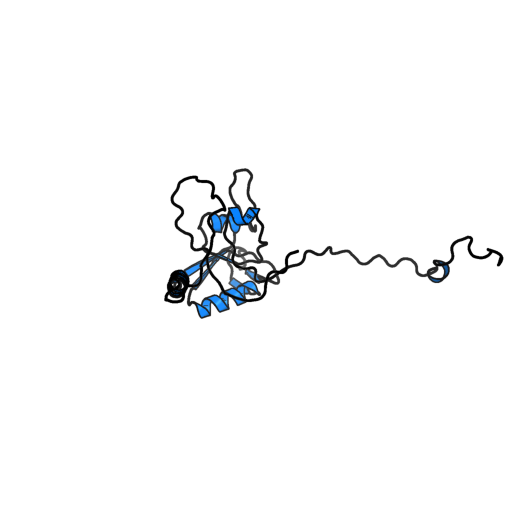Y A CA 1
ATOM 1020 C C . GLY A 1 125 ? 1.041 -11.350 3.968 1.00 92.75 125 GLY A C 1
ATOM 1021 O O . GLY A 1 125 ? 0.241 -11.670 4.848 1.00 92.75 125 GLY A O 1
ATOM 1022 N N . MET A 1 126 ? 1.058 -10.132 3.425 1.00 93.00 126 MET A N 1
ATOM 1023 C CA . MET A 1 126 ? 0.142 -9.068 3.853 1.00 93.00 126 MET A CA 1
ATOM 1024 C C . MET A 1 126 ? -1.332 -9.453 3.683 1.00 93.00 126 MET A C 1
ATOM 1026 O O . MET A 1 126 ? -2.125 -9.226 4.593 1.00 93.00 126 MET A O 1
ATOM 1030 N N . VAL A 1 127 ? -1.699 -10.076 2.553 1.00 93.19 127 VAL A N 1
ATOM 1031 C CA . VAL A 1 127 ? -3.078 -10.553 2.322 1.00 93.19 127 VAL A CA 1
ATOM 1032 C C . VAL A 1 127 ? -3.491 -11.558 3.401 1.00 93.19 127 VAL A C 1
ATOM 1034 O O . VAL A 1 127 ? -4.608 -11.497 3.902 1.00 93.19 127 VAL A O 1
ATOM 1037 N N . GLY A 1 128 ? -2.581 -12.448 3.802 1.00 93.38 128 GLY A N 1
ATOM 1038 C CA . GLY A 1 128 ? -2.806 -13.404 4.883 1.00 93.38 128 GLY A CA 1
ATOM 1039 C C . GLY A 1 128 ? -3.089 -12.747 6.228 1.00 93.38 128 GLY A C 1
ATOM 1040 O O . GLY A 1 128 ? -4.048 -13.131 6.894 1.00 93.38 128 GLY A O 1
ATOM 1041 N N . MET A 1 129 ? -2.296 -11.741 6.603 1.00 93.56 129 MET A N 1
ATOM 1042 C CA . MET A 1 129 ? -2.481 -11.013 7.865 1.00 93.56 129 MET A CA 1
ATOM 1043 C C . MET A 1 129 ? -3.821 -10.271 7.905 1.00 93.56 129 MET A C 1
ATOM 1045 O O . MET A 1 129 ? -4.511 -10.303 8.923 1.00 93.56 129 MET A O 1
ATOM 1049 N N . VAL A 1 130 ? -4.217 -9.645 6.790 1.00 92.62 130 VAL A N 1
ATOM 1050 C CA . VAL A 1 130 ? -5.520 -8.966 6.674 1.00 92.62 130 VAL A CA 1
ATOM 1051 C C . VAL A 1 130 ? -6.661 -9.987 6.734 1.00 92.62 130 VAL A C 1
ATOM 1053 O O . VAL A 1 130 ? -7.594 -9.819 7.512 1.00 92.62 130 VAL A O 1
ATOM 1056 N N . ASN A 1 131 ? -6.571 -11.091 5.984 1.00 93.44 131 ASN A N 1
ATOM 1057 C CA . ASN A 1 131 ? -7.598 -12.138 5.966 1.00 93.44 131 ASN A CA 1
ATOM 1058 C C . ASN A 1 131 ? -7.786 -12.810 7.341 1.00 93.44 131 ASN A C 1
ATOM 1060 O O . ASN A 1 131 ? -8.901 -13.172 7.706 1.00 93.44 131 ASN A O 1
ATOM 1064 N N . ARG A 1 132 ? -6.713 -12.956 8.130 1.00 92.81 132 ARG A N 1
ATOM 1065 C CA . ARG A 1 132 ? -6.773 -13.469 9.512 1.00 92.81 132 ARG A CA 1
ATOM 1066 C C . ARG A 1 132 ? -7.139 -12.405 10.552 1.00 92.81 132 ARG A C 1
ATOM 1068 O O . ARG A 1 132 ? -7.189 -12.720 11.735 1.00 92.81 132 ARG A O 1
ATOM 1075 N N . SER A 1 133 ? -7.425 -11.172 10.126 1.00 91.31 133 SER A N 1
ATOM 1076 C CA . SER A 1 133 ? -7.749 -10.039 11.006 1.00 91.31 133 SER A CA 1
ATOM 1077 C C . SER A 1 133 ? -6.655 -9.710 12.037 1.00 91.31 133 SER A C 1
ATOM 1079 O O . SER A 1 133 ? -6.940 -9.132 13.081 1.00 91.31 133 SER A O 1
ATOM 1081 N N . GLU A 1 134 ? -5.394 -10.043 11.744 1.00 91.81 134 GLU A N 1
ATOM 1082 C CA . GLU A 1 134 ? -4.234 -9.654 12.566 1.00 91.81 134 GLU A CA 1
ATOM 1083 C C . GLU A 1 134 ? -3.919 -8.161 12.415 1.00 91.81 134 GLU A C 1
ATOM 1085 O O . GLU A 1 134 ? -3.345 -7.529 13.302 1.00 91.81 134 GLU A O 1
ATOM 1090 N N . VAL A 1 135 ? -4.295 -7.599 11.266 1.00 93.06 135 VAL A N 1
ATOM 1091 C CA . VAL A 1 135 ? -4.145 -6.189 10.914 1.00 93.06 135 VAL A CA 1
ATOM 1092 C C . VAL A 1 135 ? -5.445 -5.677 10.309 1.00 93.06 135 VAL A C 1
ATOM 1094 O O . VAL A 1 135 ? -6.205 -6.435 9.708 1.00 93.06 135 VAL A O 1
ATOM 1097 N N . ASN A 1 136 ? -5.710 -4.381 10.461 1.00 90.38 136 ASN A N 1
ATOM 1098 C CA . ASN A 1 136 ? -6.955 -3.771 9.998 1.00 90.38 136 ASN A CA 1
ATOM 1099 C C . ASN A 1 136 ? -6.860 -3.276 8.553 1.00 90.38 136 ASN A C 1
ATOM 1101 O O . ASN A 1 136 ? -7.868 -3.239 7.854 1.00 90.38 136 ASN A O 1
ATOM 1105 N N . LEU A 1 137 ? -5.667 -2.864 8.116 1.00 91.31 137 LEU A N 1
ATOM 1106 C CA . LEU A 1 137 ? -5.466 -2.265 6.800 1.00 91.31 137 LEU A CA 1
ATOM 1107 C C . LEU A 1 137 ? -4.124 -2.686 6.196 1.00 91.31 137 LEU A C 1
ATOM 1109 O O . LEU A 1 137 ? -3.087 -2.627 6.851 1.00 91.31 137 LEU A O 1
ATOM 1113 N N . GLY A 1 138 ? -4.135 -3.064 4.920 1.00 92.69 138 GLY A N 1
ATOM 1114 C CA . GLY A 1 138 ? -2.921 -3.206 4.120 1.00 92.69 138 GLY A CA 1
ATOM 1115 C C . GLY A 1 138 ? -2.673 -1.946 3.304 1.00 92.69 138 GLY A C 1
ATOM 1116 O O . GLY A 1 138 ? -3.465 -1.631 2.419 1.00 92.69 138 GLY A O 1
ATOM 1117 N N . VAL A 1 139 ? -1.572 -1.242 3.569 1.00 92.50 139 VAL A N 1
ATOM 1118 C CA . VAL A 1 139 ? -1.168 -0.059 2.798 1.00 92.50 139 VAL A CA 1
ATOM 1119 C C . VAL A 1 139 ? 0.085 -0.396 2.006 1.00 92.50 139 VAL A C 1
ATOM 1121 O O . VAL A 1 139 ? 1.191 -0.449 2.548 1.00 92.50 139 VAL A O 1
ATOM 1124 N N . ALA A 1 140 ? -0.114 -0.647 0.712 1.00 90.31 140 ALA A N 1
ATOM 1125 C CA . ALA A 1 140 ? 0.930 -0.846 -0.283 1.00 90.31 140 ALA A CA 1
ATOM 1126 C C . ALA A 1 140 ? 0.373 -0.696 -1.706 1.00 90.31 140 ALA A C 1
ATOM 1128 O O . ALA A 1 140 ? -0.838 -0.589 -1.901 1.00 90.31 140 ALA A O 1
ATOM 1129 N N . GLY A 1 141 ? 1.255 -0.727 -2.708 1.00 85.75 141 GLY A N 1
ATOM 1130 C CA . GLY A 1 141 ? 0.881 -0.797 -4.125 1.00 85.75 141 GLY A CA 1
ATOM 1131 C C . GLY A 1 141 ? 0.314 -2.168 -4.510 1.00 85.75 141 GLY A C 1
ATOM 1132 O O . GLY A 1 141 ? 0.966 -2.937 -5.209 1.00 85.75 141 GLY A O 1
ATOM 1133 N N . PHE A 1 142 ? -0.867 -2.524 -4.000 1.00 85.25 142 PHE A N 1
ATOM 1134 C CA . PHE A 1 142 ? -1.491 -3.812 -4.294 1.00 85.25 142 PHE A CA 1
ATOM 1135 C C . PHE A 1 142 ? -2.065 -3.853 -5.709 1.00 85.25 142 PHE A C 1
ATOM 1137 O O . PHE A 1 142 ? -2.928 -3.058 -6.073 1.00 85.25 142 PHE A O 1
ATOM 1144 N N . THR A 1 143 ? -1.682 -4.876 -6.471 1.00 88.12 143 THR A N 1
ATOM 1145 C CA . THR A 1 143 ? -2.417 -5.251 -7.681 1.00 88.12 143 THR A CA 1
ATOM 1146 C C . THR A 1 143 ? -3.756 -5.872 -7.293 1.00 88.12 143 THR A C 1
ATOM 1148 O O . THR A 1 143 ? -3.785 -6.930 -6.648 1.00 88.12 143 THR A O 1
ATOM 1151 N N . ILE A 1 144 ? -4.844 -5.227 -7.716 1.00 89.31 144 ILE A N 1
ATOM 1152 C CA . ILE A 1 144 ? -6.209 -5.740 -7.594 1.00 89.31 144 ILE A CA 1
ATOM 1153 C C . ILE A 1 144 ? -6.370 -6.875 -8.607 1.00 89.31 144 ILE A C 1
ATOM 1155 O O . ILE A 1 144 ? -6.299 -6.660 -9.816 1.00 89.31 144 ILE A O 1
ATOM 1159 N N . SER A 1 145 ? -6.565 -8.096 -8.117 1.00 88.75 145 SER A N 1
ATOM 1160 C CA . SER A 1 145 ? -6.821 -9.272 -8.946 1.00 88.75 145 SER A CA 1
ATOM 1161 C C . SER A 1 145 ? -8.007 -10.052 -8.397 1.00 88.75 145 SER A C 1
ATOM 1163 O O . SER A 1 145 ? -8.223 -10.075 -7.186 1.00 88.75 145 SER A O 1
ATOM 1165 N N . GLN A 1 146 ? -8.740 -10.737 -9.278 1.00 89.62 146 GLN A N 1
ATOM 1166 C CA . GLN A 1 146 ? -9.918 -11.521 -8.893 1.00 89.62 146 GLN A CA 1
ATOM 1167 C C . GLN A 1 146 ? -9.590 -12.564 -7.816 1.00 89.62 146 GLN A C 1
ATOM 1169 O O . GLN A 1 146 ? -10.345 -12.742 -6.871 1.00 89.62 146 GLN A O 1
ATOM 1174 N N . VAL A 1 147 ? -8.428 -13.214 -7.923 1.00 90.88 147 VAL A N 1
ATOM 1175 C CA . VAL A 1 147 ? -7.999 -14.228 -6.951 1.00 90.88 147 VAL A CA 1
ATOM 1176 C C . VAL A 1 147 ? -7.812 -13.608 -5.565 1.00 90.88 147 VAL A C 1
ATOM 1178 O O . VAL A 1 147 ? -8.176 -14.227 -4.575 1.00 90.88 147 VAL A O 1
ATOM 1181 N N . ARG A 1 148 ? -7.271 -12.385 -5.472 1.00 89.69 148 ARG A N 1
ATOM 1182 C CA . ARG A 1 148 ? -7.096 -11.684 -4.187 1.00 89.69 148 ARG A CA 1
ATOM 1183 C C . ARG A 1 148 ? -8.403 -11.119 -3.640 1.00 89.69 148 ARG A C 1
ATOM 1185 O O . ARG A 1 148 ? -8.561 -11.087 -2.427 1.00 89.69 148 ARG A O 1
ATOM 1192 N N . GLU A 1 149 ? -9.326 -10.740 -4.518 1.00 90.50 149 GLU A N 1
ATOM 1193 C CA . GLU A 1 149 ? -10.669 -10.266 -4.157 1.00 90.50 149 GLU A CA 1
ATOM 1194 C C . GLU A 1 149 ? -11.503 -11.351 -3.442 1.00 90.50 149 GLU A C 1
ATOM 1196 O O . GLU A 1 149 ? -12.430 -11.044 -2.705 1.00 90.50 149 GLU A O 1
ATOM 1201 N N . GLU A 1 150 ? -11.161 -12.636 -3.600 1.00 90.38 150 GLU A N 1
ATOM 1202 C CA . GLU A 1 150 ? -11.781 -13.723 -2.825 1.00 90.38 150 GLU A CA 1
ATOM 1203 C C . GLU A 1 150 ? -11.342 -13.749 -1.350 1.00 90.38 150 GLU A C 1
ATOM 1205 O O . GLU A 1 150 ? -12.063 -14.284 -0.506 1.00 90.38 150 GLU A O 1
ATOM 1210 N N . GLY A 1 151 ? -10.145 -13.233 -1.044 1.00 86.56 151 GLY A N 1
ATOM 1211 C CA . GLY A 1 151 ? -9.551 -13.266 0.296 1.00 86.56 151 GLY A CA 1
ATOM 1212 C C . GLY A 1 151 ? -9.659 -11.952 1.064 1.00 86.56 151 GLY A C 1
ATOM 1213 O O . GLY A 1 151 ? -9.730 -11.971 2.288 1.00 86.56 151 GLY A O 1
ATOM 1214 N N . ILE A 1 152 ? -9.655 -10.818 0.363 1.00 90.69 152 ILE A N 1
ATOM 1215 C CA . ILE A 1 152 ? -9.745 -9.478 0.953 1.00 90.69 152 ILE A CA 1
ATOM 1216 C C . ILE A 1 152 ? -10.566 -8.553 0.055 1.00 90.69 152 ILE A C 1
ATOM 1218 O O . ILE A 1 152 ? -10.564 -8.706 -1.165 1.00 90.69 152 ILE A O 1
ATOM 1222 N N . ASP A 1 153 ? -11.199 -7.546 0.651 1.00 90.25 153 ASP A N 1
ATOM 1223 C CA . ASP A 1 153 ? -11.854 -6.486 -0.111 1.00 90.25 153 ASP A CA 1
ATOM 1224 C C . ASP A 1 153 ? -10.870 -5.344 -0.399 1.00 90.25 153 ASP A C 1
ATOM 1226 O O . ASP A 1 153 ? -10.048 -4.966 0.443 1.00 90.25 153 ASP A O 1
ATOM 1230 N N . PHE A 1 154 ? -10.973 -4.762 -1.593 1.00 88.56 154 PHE A N 1
ATOM 1231 C CA . PHE A 1 154 ? -10.160 -3.624 -2.015 1.00 88.56 154 PHE A CA 1
ATOM 1232 C C . PHE A 1 154 ? -10.962 -2.326 -2.015 1.00 88.56 154 PHE A C 1
ATOM 1234 O O . PHE A 1 154 ? -12.165 -2.302 -2.278 1.00 88.56 154 PHE A O 1
ATOM 1241 N N . THR A 1 155 ? -10.267 -1.213 -1.787 1.00 87.25 155 THR A N 1
ATOM 1242 C CA . THR A 1 155 ? -10.813 0.115 -2.070 1.00 87.25 155 THR A CA 1
ATOM 1243 C C . THR A 1 155 ? -10.806 0.396 -3.571 1.00 87.25 155 THR A C 1
ATOM 1245 O O . THR A 1 155 ? -10.303 -0.381 -4.385 1.00 87.25 155 THR A O 1
ATOM 1248 N N . ILE A 1 156 ? -11.308 1.571 -3.948 1.00 87.00 156 ILE A N 1
ATOM 1249 C CA . ILE A 1 156 ? -11.063 2.106 -5.286 1.00 87.00 156 ILE A CA 1
ATOM 1250 C C . ILE A 1 156 ? -9.548 2.234 -5.535 1.00 87.00 156 ILE A C 1
ATOM 1252 O O . ILE A 1 156 ? -8.820 2.647 -4.623 1.00 87.00 156 ILE A O 1
ATOM 1256 N N . PRO A 1 157 ? -9.060 1.875 -6.735 1.00 87.38 157 PRO A N 1
ATOM 1257 C CA . PRO A 1 157 ? -7.662 2.076 -7.082 1.00 87.38 157 PRO A CA 1
ATOM 1258 C C . PRO A 1 157 ? -7.357 3.576 -7.124 1.00 87.38 157 PRO A C 1
ATOM 1260 O O . PRO A 1 157 ? -8.144 4.361 -7.653 1.00 87.38 157 PRO A O 1
ATOM 1263 N N . PHE A 1 158 ? -6.218 3.967 -6.557 1.00 85.19 158 PHE A N 1
ATOM 1264 C CA . PHE A 1 158 ? -5.731 5.352 -6.573 1.00 85.19 158 PHE A CA 1
ATOM 1265 C C . PHE A 1 158 ? -4.678 5.595 -7.667 1.00 85.19 158 PHE A C 1
ATOM 1267 O O . PHE A 1 158 ? -4.383 6.741 -7.990 1.00 85.19 158 PHE A O 1
ATOM 1274 N N . TYR A 1 159 ? -4.091 4.524 -8.205 1.00 85.50 159 TYR A N 1
ATOM 1275 C CA . TYR A 1 159 ? -3.049 4.550 -9.223 1.00 85.50 159 TYR A CA 1
ATOM 1276 C C . TYR A 1 159 ? -3.288 3.404 -10.205 1.00 85.50 159 TYR A C 1
ATOM 1278 O O . TYR A 1 159 ? -3.590 2.283 -9.790 1.00 85.50 159 TYR A O 1
ATOM 1286 N N . GLU A 1 160 ? -3.165 3.692 -11.497 1.00 85.88 160 GLU A N 1
ATOM 1287 C CA . GLU A 1 160 ? -3.216 2.696 -12.562 1.00 85.88 160 GLU A CA 1
ATOM 1288 C C . GLU A 1 160 ? -1.815 2.572 -13.165 1.00 85.88 160 GLU A C 1
ATOM 1290 O O . GLU A 1 160 ? -1.293 3.520 -13.751 1.00 85.88 160 GLU A O 1
ATOM 1295 N N . GLU A 1 161 ? -1.197 1.404 -12.989 1.00 84.25 161 GLU A N 1
ATOM 1296 C CA . GLU A 1 161 ? 0.124 1.096 -13.536 1.00 84.25 161 GLU A CA 1
ATOM 1297 C C . GLU A 1 161 ? -0.031 0.272 -14.823 1.00 84.25 161 GLU A C 1
ATOM 1299 O O . GLU A 1 161 ? -0.501 -0.871 -14.760 1.00 84.25 161 GLU A O 1
ATOM 1304 N N . PRO A 1 162 ? 0.333 0.804 -16.004 1.00 84.88 162 PRO A N 1
ATOM 1305 C CA . PRO A 1 162 ? 0.341 0.011 -17.222 1.00 84.88 162 PRO A CA 1
ATOM 1306 C C . PRO A 1 162 ? 1.536 -0.952 -17.227 1.00 84.88 162 PRO A C 1
ATOM 1308 O O . PRO A 1 162 ? 2.675 -0.560 -16.977 1.00 84.88 162 PRO A O 1
ATOM 1311 N N . SER A 1 163 ? 1.300 -2.217 -17.576 1.00 84.00 163 SER A N 1
ATOM 1312 C CA . SER A 1 163 ? 2.379 -3.181 -17.797 1.00 84.00 163 SER A CA 1
ATOM 1313 C C . SER A 1 163 ? 3.074 -2.899 -19.131 1.00 84.00 163 SER A C 1
ATOM 1315 O O . SER A 1 163 ? 2.446 -3.013 -20.186 1.00 84.00 163 SER A O 1
ATOM 1317 N N . ALA A 1 164 ? 4.364 -2.574 -19.092 1.00 91.38 164 ALA A N 1
ATOM 1318 C CA . ALA A 1 164 ? 5.197 -2.376 -20.276 1.00 91.38 164 ALA A CA 1
ATOM 1319 C C . ALA A 1 164 ? 6.364 -3.375 -20.301 1.00 91.38 164 ALA A C 1
ATOM 1321 O O . ALA A 1 164 ? 6.840 -3.824 -19.259 1.00 91.38 164 ALA A O 1
ATOM 1322 N N . ILE A 1 165 ? 6.836 -3.716 -21.501 1.00 93.12 165 ILE A N 1
ATOM 1323 C CA . ILE A 1 165 ? 8.020 -4.561 -21.684 1.00 93.12 165 ILE A CA 1
ATOM 1324 C C . ILE A 1 165 ? 9.239 -3.646 -21.783 1.00 93.12 165 ILE A C 1
ATOM 1326 O O . ILE A 1 165 ? 9.332 -2.824 -22.694 1.00 93.12 165 ILE A O 1
ATOM 1330 N N . LEU A 1 166 ? 10.186 -3.804 -20.859 1.00 93.56 166 LEU A N 1
ATOM 1331 C CA . LEU A 1 166 ? 11.479 -3.132 -20.930 1.00 93.56 166 LEU A CA 1
ATOM 1332 C C . LEU A 1 166 ? 12.426 -3.957 -21.807 1.00 93.56 166 LEU A C 1
ATOM 1334 O O . LEU A 1 166 ? 12.771 -5.086 -21.460 1.00 93.56 166 LEU A O 1
ATOM 1338 N N . MET A 1 167 ? 12.854 -3.389 -22.934 1.00 94.25 167 MET A N 1
ATOM 1339 C CA . MET A 1 167 ? 13.852 -3.992 -23.819 1.00 94.25 167 MET A CA 1
ATOM 1340 C C . MET A 1 167 ? 15.097 -3.109 -23.873 1.00 94.25 167 MET A C 1
ATOM 1342 O O . MET A 1 167 ? 14.967 -1.881 -23.898 1.00 94.25 167 MET A O 1
ATOM 1346 N N . PRO A 1 168 ? 16.305 -3.698 -23.917 1.00 93.56 168 PRO A N 1
ATOM 1347 C CA . PRO A 1 168 ? 17.494 -2.918 -24.206 1.00 93.56 168 PRO A CA 1
ATOM 1348 C C . PRO A 1 168 ? 17.369 -2.301 -25.607 1.00 93.56 168 PRO A C 1
ATOM 1350 O O . PRO A 1 168 ? 16.780 -2.921 -26.502 1.00 93.56 168 PRO A O 1
ATOM 1353 N N . PRO A 1 169 ? 17.938 -1.106 -25.833 1.00 91.06 169 PRO A N 1
ATOM 1354 C CA . PRO A 1 169 ? 18.015 -0.562 -27.179 1.00 91.06 169 PRO A CA 1
ATOM 1355 C C . PRO A 1 169 ? 18.774 -1.547 -28.086 1.00 91.06 169 PRO A C 1
ATOM 1357 O O . PRO A 1 169 ? 19.709 -2.215 -27.623 1.00 91.06 169 PRO A O 1
ATOM 1360 N N . PRO A 1 170 ? 18.403 -1.659 -29.375 1.00 87.44 170 PRO A N 1
ATOM 1361 C CA . PRO A 1 170 ? 19.122 -2.525 -30.297 1.00 87.44 170 PRO A CA 1
ATOM 1362 C C . PRO A 1 170 ? 20.592 -2.099 -30.348 1.00 87.44 170 PRO A C 1
ATOM 1364 O O . PRO A 1 170 ? 20.897 -0.907 -30.443 1.00 87.44 170 PRO A O 1
ATOM 1367 N N . LYS A 1 171 ? 21.514 -3.070 -30.293 1.00 87.12 171 LYS A N 1
ATOM 1368 C CA . LYS A 1 171 ? 22.944 -2.788 -30.480 1.00 87.12 171 LYS A CA 1
ATOM 1369 C C . LYS A 1 171 ? 23.111 -2.061 -31.821 1.00 87.12 171 LYS A C 1
ATOM 1371 O O . LYS A 1 171 ? 22.563 -2.540 -32.819 1.00 87.12 171 LYS A O 1
ATOM 1376 N N . PRO A 1 172 ? 23.832 -0.928 -31.883 1.00 81.75 172 PRO A N 1
ATOM 1377 C CA . PRO A 1 172 ? 24.024 -0.227 -33.141 1.00 81.75 172 PRO A CA 1
ATOM 1378 C C . PRO A 1 172 ? 24.754 -1.156 -34.116 1.00 81.75 172 PRO A C 1
ATOM 1380 O O . PRO A 1 172 ? 25.903 -1.528 -33.892 1.00 81.75 172 PRO A O 1
ATOM 1383 N N . GLY A 1 173 ? 24.072 -1.562 -35.189 1.00 78.50 173 GLY A N 1
ATOM 1384 C CA . GLY A 1 173 ? 24.713 -2.276 -36.290 1.00 78.50 173 GLY A CA 1
ATOM 1385 C C . GLY A 1 173 ? 25.737 -1.379 -36.989 1.00 78.50 173 GLY A C 1
ATOM 1386 O O . GLY A 1 173 ? 25.665 -0.149 -36.898 1.00 78.50 173 GLY A O 1
ATOM 1387 N N . SER A 1 174 ? 26.679 -1.975 -37.720 1.00 79.69 174 SER A N 1
ATOM 1388 C CA . SER A 1 174 ? 27.649 -1.203 -38.498 1.00 79.69 174 SER A CA 1
ATOM 1389 C C . SER A 1 174 ? 26.923 -0.288 -39.498 1.00 79.69 174 SER A C 1
ATOM 1391 O O . SER A 1 174 ? 26.113 -0.724 -40.323 1.00 79.69 174 SER A O 1
ATOM 1393 N N . LYS A 1 175 ? 27.197 1.019 -39.401 1.00 78.38 175 LYS A N 1
ATOM 1394 C CA . LYS A 1 175 ? 26.635 2.049 -40.292 1.00 78.38 175 LYS A CA 1
ATOM 1395 C C . LYS A 1 175 ? 27.379 2.151 -41.629 1.00 78.38 175 LYS A C 1
ATOM 1397 O O . LYS A 1 175 ? 26.918 2.864 -42.511 1.00 78.38 175 LYS A O 1
ATOM 1402 N N . LEU A 1 176 ? 28.488 1.422 -41.787 1.00 81.94 176 LEU A N 1
ATOM 1403 C CA . LEU A 1 176 ? 29.396 1.508 -42.940 1.00 81.94 176 LEU A CA 1
ATOM 1404 C C . LEU A 1 176 ? 28.707 1.260 -44.290 1.00 81.94 176 LEU A C 1
ATOM 1406 O O . LEU A 1 176 ? 29.103 1.848 -45.286 1.00 81.94 176 LEU A O 1
ATOM 1410 N N . PHE A 1 177 ? 27.635 0.467 -44.316 1.00 78.56 177 PHE A N 1
ATOM 1411 C CA . PHE A 1 177 ? 26.864 0.195 -45.534 1.00 78.56 177 PHE A CA 1
ATOM 1412 C C . PHE A 1 177 ? 25.414 0.677 -45.449 1.00 78.56 177 PHE A C 1
ATOM 1414 O O . PHE A 1 177 ? 24.579 0.237 -46.232 1.00 78.56 177 PHE A O 1
ATOM 1421 N N . ALA A 1 178 ? 25.082 1.577 -44.513 1.00 81.00 178 ALA A N 1
ATOM 1422 C CA . ALA A 1 178 ? 23.709 2.060 -44.337 1.00 81.00 178 ALA A CA 1
ATOM 1423 C C . ALA A 1 178 ? 23.132 2.691 -45.619 1.00 81.00 178 ALA A C 1
ATOM 1425 O O . ALA A 1 178 ? 21.952 2.50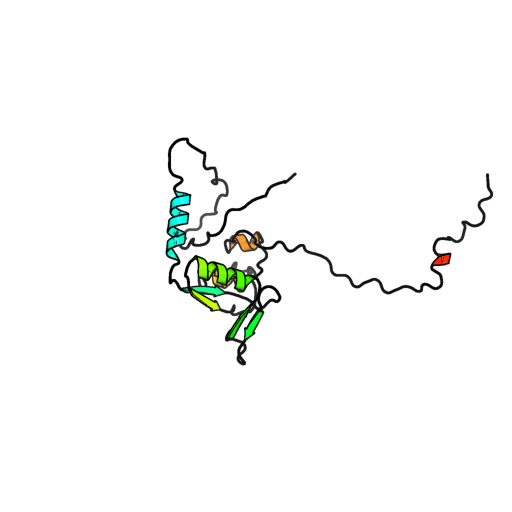5 -45.897 1.00 81.00 178 ALA A O 1
ATOM 1426 N N . VAL A 1 179 ? 23.977 3.355 -46.418 1.00 82.12 179 VAL A N 1
ATOM 1427 C CA . VAL A 1 179 ? 23.613 3.971 -47.708 1.00 82.12 179 VAL A CA 1
ATOM 1428 C C . VAL A 1 179 ? 23.309 2.931 -48.793 1.00 82.12 179 VAL A C 1
ATOM 1430 O O . VAL A 1 179 ? 22.494 3.193 -49.669 1.00 82.12 179 VAL A O 1
ATOM 1433 N N . VAL A 1 180 ? 23.923 1.743 -48.730 1.00 82.75 180 VAL A N 1
ATOM 1434 C CA . VAL A 1 180 ? 23.776 0.694 -49.758 1.00 82.75 180 VAL A CA 1
ATOM 1435 C C . VAL A 1 180 ? 22.639 -0.285 -49.427 1.00 82.75 180 VAL A C 1
ATOM 1437 O O . VAL A 1 180 ? 22.127 -0.957 -50.311 1.00 82.75 180 VAL A O 1
ATOM 1440 N N . ARG A 1 181 ? 22.160 -0.312 -48.173 1.00 78.75 181 ARG A N 1
ATOM 1441 C CA . ARG A 1 181 ? 21.027 -1.149 -47.726 1.00 78.75 181 ARG A CA 1
ATOM 1442 C C . ARG A 1 181 ? 19.740 -1.070 -48.570 1.00 78.75 181 ARG A C 1
ATOM 1444 O O . ARG A 1 181 ? 19.117 -2.119 -48.701 1.00 78.75 181 ARG A O 1
ATOM 1451 N N . PRO A 1 182 ? 19.286 0.092 -49.089 1.00 84.50 182 PRO A N 1
ATOM 1452 C CA . PRO A 1 182 ? 18.065 0.141 -49.897 1.00 84.50 182 PRO A CA 1
ATOM 1453 C C . PRO A 1 182 ? 18.238 -0.459 -51.300 1.00 84.50 182 PRO A C 1
ATOM 1455 O O . PRO A 1 182 ? 17.239 -0.725 -51.962 1.00 84.50 182 PRO A O 1
ATOM 1458 N N . PHE A 1 183 ? 19.471 -0.689 -51.760 1.00 81.62 183 PHE A N 1
ATOM 1459 C CA . PHE A 1 183 ? 19.728 -1.297 -53.060 1.00 81.62 183 PHE A CA 1
ATOM 1460 C C . PHE A 1 183 ? 19.834 -2.815 -52.901 1.00 81.62 183 PHE A C 1
ATOM 1462 O O . PHE A 1 183 ? 20.794 -3.333 -52.330 1.00 81.62 183 PHE A O 1
ATOM 1469 N N . SER A 1 184 ? 18.841 -3.547 -53.405 1.00 72.88 184 SER A N 1
ATOM 1470 C CA . SER A 1 184 ? 18.946 -4.996 -53.558 1.00 72.88 184 SER A CA 1
ATOM 1471 C C . SER A 1 184 ? 19.824 -5.330 -54.765 1.00 72.88 184 SER A C 1
ATOM 1473 O O . SER A 1 184 ? 19.834 -4.622 -55.777 1.00 72.88 184 SER A O 1
ATOM 1475 N N . TRP A 1 185 ? 20.579 -6.425 -54.658 1.00 66.69 185 TRP A N 1
ATOM 1476 C CA . TRP A 1 185 ? 21.317 -6.982 -55.787 1.00 66.69 185 TRP A CA 1
ATOM 1477 C C . TRP A 1 185 ? 20.308 -7.420 -56.858 1.00 66.69 185 TRP A C 1
ATOM 1479 O O . TRP A 1 185 ? 19.673 -8.463 -56.720 1.00 66.69 185 TRP A O 1
ATOM 1489 N N . GLY A 1 186 ? 20.099 -6.577 -57.872 1.00 64.06 186 GLY A N 1
ATOM 1490 C CA . GLY A 1 186 ? 19.156 -6.839 -58.965 1.00 64.06 186 GLY A CA 1
ATOM 1491 C C . GLY A 1 186 ? 18.297 -5.657 -59.428 1.00 64.06 186 GLY A C 1
ATOM 1492 O O . GLY A 1 186 ? 17.608 -5.802 -60.429 1.00 64.06 186 GLY A O 1
ATOM 1493 N N . VAL A 1 187 ? 18.333 -4.489 -58.773 1.00 60.22 187 VAL A N 1
ATOM 1494 C CA . VAL A 1 187 ? 17.497 -3.325 -59.171 1.00 60.22 187 VAL A CA 1
ATOM 1495 C C . VAL A 1 187 ? 18.208 -2.340 -60.116 1.00 60.22 187 VAL A C 1
ATOM 1497 O O . VAL A 1 187 ? 17.594 -1.404 -60.615 1.00 60.22 187 VAL A O 1
ATOM 1500 N N . SER A 1 188 ? 19.483 -2.545 -60.458 1.00 58.00 188 SER A N 1
ATOM 1501 C CA . SER A 1 188 ? 20.199 -1.602 -61.335 1.00 58.00 188 SER A CA 1
ATOM 1502 C C . SER A 1 188 ? 19.908 -1.747 -62.835 1.00 58.00 188 SER A C 1
ATOM 1504 O O . SER A 1 188 ? 20.398 -0.925 -63.605 1.00 58.00 188 SER A O 1
ATOM 1506 N N . THR A 1 189 ? 19.143 -2.751 -63.286 1.00 55.81 189 THR A N 1
ATOM 1507 C CA . THR A 1 189 ? 18.950 -3.009 -64.729 1.00 55.81 189 THR A CA 1
ATOM 1508 C C . THR A 1 189 ? 17.597 -3.646 -65.071 1.00 55.81 189 THR A C 1
ATOM 1510 O O . THR A 1 189 ? 17.543 -4.665 -65.748 1.00 55.81 189 THR A O 1
ATOM 1513 N N . THR A 1 190 ? 16.468 -3.064 -64.662 1.00 57.28 190 THR A N 1
ATOM 1514 C CA . THR A 1 190 ? 15.252 -3.261 -65.475 1.00 57.28 190 THR A CA 1
ATOM 1515 C C . THR A 1 190 ? 15.275 -2.194 -66.566 1.00 57.28 190 THR A C 1
ATOM 1517 O O . THR A 1 190 ? 15.190 -1.010 -66.227 1.00 57.28 190 THR A O 1
ATOM 1520 N N . PRO A 1 191 ? 15.458 -2.554 -67.849 1.00 56.69 191 PRO A N 1
ATOM 1521 C CA . PRO A 1 191 ? 15.327 -1.594 -68.933 1.00 56.69 191 PRO A CA 1
ATOM 1522 C C . PRO A 1 191 ? 13.929 -0.981 -68.859 1.00 56.69 191 PRO A C 1
ATOM 1524 O O . PRO A 1 191 ? 12.959 -1.696 -68.612 1.00 56.69 191 PRO A O 1
ATOM 1527 N N . TRP A 1 192 ? 13.838 0.331 -69.046 1.00 60.03 192 TRP A N 1
ATOM 1528 C CA . TRP A 1 192 ? 12.566 1.018 -69.232 1.00 60.03 192 TRP A CA 1
ATOM 1529 C C . TRP A 1 192 ? 11.823 0.349 -70.400 1.00 60.03 192 TRP A C 1
ATOM 1531 O O . TRP A 1 192 ? 12.314 0.384 -71.529 1.00 60.03 192 TRP A O 1
ATOM 1541 N N . GLN A 1 193 ? 10.702 -0.310 -70.107 1.00 46.59 193 GLN A N 1
ATOM 1542 C CA . GLN A 1 193 ? 9.693 -0.691 -71.097 1.00 46.59 193 GLN A CA 1
ATOM 1543 C C . GLN A 1 193 ? 8.604 0.373 -71.125 1.00 46.59 193 GLN A C 1
ATOM 1545 O O . GLN A 1 193 ? 8.247 0.865 -70.029 1.00 46.59 193 GLN A O 1
#

InterPro domains:
  IPR019594 Ionotropic glutamate receptor, L-glutamate and glycine-binding domain [PF10613] (59-170)
  IPR019594 Ionotropic glutamate receptor, L-glutamate and glycine-binding domain [SM00918] (69-132)
  IPR052192 Ionotropic receptor [PTHR42643] (53-187)

Foldseek 3Di:
DDDDDDDDDDDDDDPPPPDDDDDDDDDPPPPDDDDDDPDDDDPVVVVVVVVLQPQAAAEFEEEEADDPPAKHFDDDPVRFHTPDIDHNLVVVVVVSCVSRHHHYDYGYFPVSDPWDQDPVRAIGGPLRCCLVVVGVYYGDPDDDDPVSCVRDPDDPDPDDDDDDDDDDDPDDDDCPCVVVVVDDPPPPDPPDD

Secondary structure (DSSP, 8-state):
--------------------S------TT----PPP-SS---HHHHHHHHHHHTTTTPEEEEE---BTTTBEEEE-TTSSSEEEEESHHHHHHHHHHHHHT-EEEEE--TTS----B-TTS-B-HHHHHHHTTS-SEE-S-----HHHHTTS-----S---------PPPP----TTTTTTT--TT-TT----

pLDDT: mean 73.97, std 23.2, range [25.72, 94.25]

Radius of gyration: 26.78 Å; chains: 1; bounding box: 69×40×90 Å